Protein AF-A0A972DIQ2-F1 (afdb_monomer)

pLDDT: mean 79.74, std 16.52, range [26.98, 95.75]

Structure (mmCIF, N/CA/C/O backbone):
data_AF-A0A972DIQ2-F1
#
_entry.id   AF-A0A972DIQ2-F1
#
loop_
_atom_site.group_PDB
_atom_site.id
_atom_site.type_symbol
_atom_site.label_atom_id
_atom_site.label_alt_id
_atom_site.label_comp_id
_atom_site.label_asym_id
_atom_site.label_entity_id
_atom_site.label_seq_id
_atom_site.pdbx_PDB_ins_code
_atom_site.Cartn_x
_atom_site.Cartn_y
_atom_site.Cartn_z
_atom_site.occupancy
_atom_site.B_iso_or_equiv
_atom_site.auth_seq_id
_atom_site.auth_comp_id
_atom_site.auth_asym_id
_atom_site.auth_atom_id
_atom_site.pdbx_PDB_model_num
ATOM 1 N N . MET A 1 1 ? 18.030 1.665 -21.865 1.00 50.81 1 MET A N 1
ATOM 2 C CA . MET A 1 1 ? 19.378 1.121 -22.121 1.00 50.81 1 MET A CA 1
ATOM 3 C C . MET A 1 1 ? 19.251 -0.081 -23.046 1.00 50.81 1 MET A C 1
ATOM 5 O O . MET A 1 1 ? 18.206 -0.727 -22.985 1.00 50.81 1 MET A O 1
ATOM 9 N N . ALA A 1 2 ? 20.240 -0.340 -23.905 1.00 58.34 2 ALA A N 1
ATOM 10 C CA . ALA A 1 2 ? 20.398 -1.664 -24.513 1.00 58.34 2 ALA A CA 1
ATOM 11 C C . ALA A 1 2 ? 20.727 -2.688 -23.411 1.00 58.34 2 ALA A C 1
ATOM 13 O O . ALA A 1 2 ? 21.081 -2.294 -22.297 1.00 58.34 2 ALA A O 1
ATOM 14 N N . ASP A 1 3 ? 20.542 -3.974 -23.693 1.00 68.00 3 ASP A N 1
ATOM 15 C CA . ASP A 1 3 ? 20.869 -5.022 -22.730 1.00 68.00 3 ASP A CA 1
ATOM 16 C C . ASP A 1 3 ? 22.370 -5.008 -22.427 1.00 68.00 3 ASP A C 1
ATOM 18 O O . ASP A 1 3 ? 23.179 -5.012 -23.349 1.00 68.00 3 ASP A O 1
ATOM 22 N N . VAL A 1 4 ? 22.733 -4.937 -21.147 1.00 78.50 4 VAL A N 1
ATOM 23 C CA . VAL A 1 4 ? 24.142 -4.864 -20.716 1.00 78.50 4 VAL A CA 1
ATOM 24 C C . VAL A 1 4 ? 24.764 -6.267 -20.667 1.00 78.50 4 VAL A C 1
ATOM 26 O O . VAL A 1 4 ? 25.981 -6.409 -20.612 1.00 78.50 4 VAL A O 1
ATOM 29 N N . PHE A 1 5 ? 23.933 -7.312 -20.699 1.00 79.19 5 PHE A N 1
ATOM 30 C CA . PHE A 1 5 ? 24.356 -8.706 -20.632 1.00 79.19 5 PHE A CA 1
ATOM 31 C C . PHE A 1 5 ? 24.266 -9.382 -22.002 1.00 79.19 5 PHE A C 1
ATOM 33 O O . PHE A 1 5 ? 23.382 -9.072 -22.803 1.00 79.19 5 PHE A O 1
ATOM 40 N N . SER A 1 6 ? 25.149 -10.355 -22.250 1.00 84.38 6 SER A N 1
ATOM 41 C CA . SER A 1 6 ? 25.016 -11.251 -23.403 1.00 84.38 6 SER A CA 1
ATOM 42 C C . SER A 1 6 ? 23.724 -12.071 -23.314 1.00 84.38 6 SER A C 1
ATOM 44 O O . SER A 1 6 ? 23.130 -12.218 -22.240 1.00 84.38 6 SER A O 1
ATOM 46 N N . LYS A 1 7 ? 23.282 -12.641 -24.440 1.00 81.50 7 LYS A N 1
ATOM 47 C CA . LYS A 1 7 ? 22.060 -13.455 -24.504 1.00 81.50 7 LYS A CA 1
ATOM 48 C C . LYS A 1 7 ? 22.131 -14.653 -23.550 1.00 81.50 7 LYS A C 1
ATOM 50 O O . LYS A 1 7 ? 21.160 -14.935 -22.848 1.00 81.50 7 LYS A O 1
ATOM 55 N N . GLU A 1 8 ? 23.286 -15.306 -23.481 1.00 86.12 8 GLU A N 1
ATOM 56 C CA . GLU A 1 8 ? 23.562 -16.450 -22.610 1.00 86.12 8 GLU A CA 1
ATOM 57 C C . GLU A 1 8 ? 23.501 -16.020 -21.144 1.00 86.12 8 GLU A C 1
ATOM 59 O O . GLU A 1 8 ? 22.771 -16.619 -20.351 1.00 86.12 8 GLU A O 1
ATOM 64 N N . LYS A 1 9 ? 24.174 -14.911 -20.797 1.00 84.31 9 LYS A N 1
ATOM 65 C CA . LYS A 1 9 ? 24.185 -14.394 -19.426 1.00 84.31 9 LYS A CA 1
ATOM 66 C C . LYS A 1 9 ? 22.804 -13.927 -18.983 1.00 84.31 9 LYS A C 1
ATOM 68 O O . LYS A 1 9 ? 22.418 -14.133 -17.836 1.00 84.31 9 LYS A O 1
ATOM 73 N N . ARG A 1 10 ? 22.012 -13.346 -19.886 1.00 83.50 10 ARG A N 1
ATOM 74 C CA . ARG A 1 10 ? 20.626 -12.989 -19.583 1.00 83.50 10 ARG A CA 1
ATOM 75 C C . ARG A 1 10 ? 19.745 -14.212 -19.388 1.00 83.50 10 ARG A C 1
ATOM 77 O O . ARG A 1 10 ? 18.926 -14.201 -18.475 1.00 83.50 10 ARG A O 1
ATOM 84 N N . SER A 1 11 ? 19.901 -15.247 -20.208 1.00 83.00 11 SER A N 1
ATOM 85 C CA . SER A 1 11 ? 19.168 -16.503 -20.027 1.00 83.00 11 SER A CA 1
ATOM 86 C C . SER A 1 11 ? 19.469 -17.123 -18.660 1.00 83.00 11 SER A C 1
ATOM 88 O O . SER A 1 11 ? 18.544 -17.510 -17.952 1.00 83.00 11 SER A O 1
ATOM 90 N N . GLU A 1 12 ? 20.741 -17.127 -18.255 1.00 86.06 12 GLU A N 1
ATOM 91 C CA . GLU A 1 12 ? 21.189 -17.568 -16.930 1.00 86.06 12 GLU A CA 1
ATOM 92 C C . GLU A 1 12 ? 20.591 -16.704 -15.805 1.00 86.06 12 GLU A C 1
ATOM 94 O O . GLU A 1 12 ? 20.043 -17.225 -14.840 1.00 86.06 12 GLU A O 1
ATOM 99 N N . ILE A 1 13 ? 20.625 -15.372 -15.916 1.00 83.00 13 ILE A N 1
ATOM 100 C CA . ILE A 1 13 ? 20.016 -14.483 -14.909 1.00 83.00 13 ILE A CA 1
ATOM 101 C C . ILE A 1 13 ? 18.509 -14.750 -14.804 1.00 83.00 13 ILE A C 1
ATOM 103 O O . ILE A 1 13 ? 17.971 -14.896 -13.708 1.00 83.00 13 ILE A O 1
ATOM 107 N N . MET A 1 14 ? 17.823 -14.848 -15.941 1.00 78.75 14 MET A N 1
ATOM 108 C CA . MET A 1 14 ? 16.380 -15.071 -15.998 1.00 78.75 14 MET A CA 1
ATOM 109 C C . MET A 1 14 ? 15.974 -16.446 -15.454 1.00 78.75 14 MET A C 1
ATOM 111 O O . MET A 1 14 ? 14.896 -16.543 -14.875 1.00 78.75 14 MET A O 1
ATOM 115 N N . SER A 1 15 ? 16.815 -17.483 -15.569 1.00 80.44 15 SER A N 1
ATOM 116 C CA . SER A 1 15 ? 16.534 -18.804 -14.984 1.00 80.44 15 SER A CA 1
ATOM 117 C C . SER A 1 15 ? 16.613 -18.814 -13.455 1.00 80.44 15 SER A C 1
ATOM 119 O O . SER A 1 15 ? 16.026 -19.684 -12.813 1.00 80.44 15 SER A O 1
ATOM 121 N N . HIS A 1 16 ? 17.312 -17.845 -12.857 1.00 74.94 16 HIS A N 1
ATOM 122 C CA . HIS A 1 16 ? 17.373 -17.667 -11.406 1.00 74.94 16 HIS A CA 1
ATOM 123 C C . HIS A 1 16 ? 16.214 -16.823 -10.854 1.00 74.94 16 HIS A C 1
ATOM 125 O O . HIS A 1 16 ? 15.942 -16.878 -9.653 1.00 74.94 16 HIS A O 1
ATOM 131 N N . VAL A 1 17 ? 15.501 -16.075 -11.705 1.00 71.31 17 VAL A N 1
ATOM 132 C CA . VAL A 1 17 ? 14.310 -15.321 -11.298 1.00 71.31 17 VAL A CA 1
ATOM 133 C C . VAL A 1 17 ? 13.133 -16.280 -11.152 1.00 71.31 17 VAL A C 1
ATOM 135 O O . VAL A 1 17 ? 12.582 -16.775 -12.135 1.00 71.31 17 VAL A O 1
ATOM 138 N N . ARG A 1 18 ? 12.717 -16.528 -9.911 1.00 62.41 18 ARG A N 1
ATOM 139 C CA . ARG A 1 18 ? 11.568 -17.387 -9.607 1.00 62.41 18 ARG A CA 1
ATOM 140 C C . ARG A 1 18 ? 10.284 -16.565 -9.506 1.00 62.41 18 ARG A C 1
ATOM 142 O O . ARG A 1 18 ? 10.303 -15.407 -9.102 1.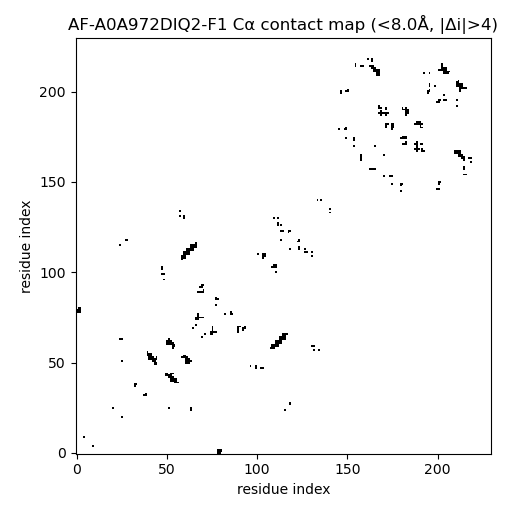00 62.41 18 ARG A O 1
ATOM 149 N N . SER A 1 19 ? 9.160 -17.177 -9.878 1.00 56.62 19 SER A N 1
ATOM 150 C CA . SER A 1 19 ? 7.820 -16.581 -9.753 1.00 56.62 19 S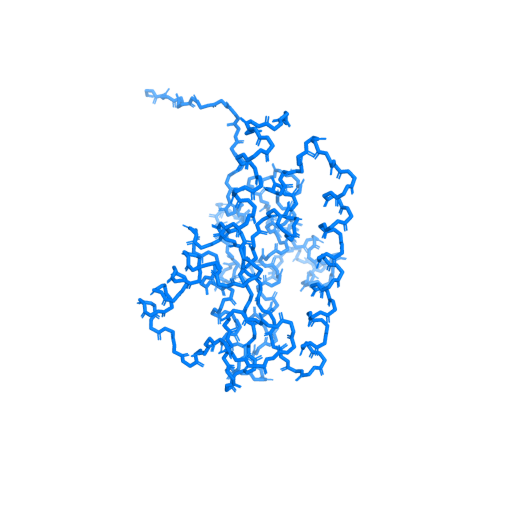ER A CA 1
ATOM 151 C C . SER A 1 19 ? 7.290 -16.579 -8.315 1.00 56.62 19 SER A C 1
ATOM 153 O O . SER A 1 19 ? 6.300 -15.912 -8.033 1.00 56.62 19 SER A O 1
ATOM 155 N N . ASN A 1 20 ? 7.936 -17.332 -7.422 1.00 50.44 20 ASN A N 1
ATOM 156 C CA . ASN A 1 20 ? 7.671 -17.410 -5.992 1.00 50.44 20 ASN A CA 1
ATOM 157 C C . ASN A 1 20 ? 8.996 -17.507 -5.219 1.00 50.44 20 ASN A C 1
ATOM 159 O O . ASN A 1 20 ? 10.016 -17.930 -5.770 1.00 50.44 20 ASN A O 1
ATOM 163 N N . GLY A 1 21 ? 8.999 -17.136 -3.939 1.00 51.44 21 GLY A N 1
ATOM 164 C CA . GLY A 1 21 ? 10.184 -17.294 -3.104 1.00 51.44 21 GLY A CA 1
ATOM 165 C C . GLY A 1 21 ? 11.303 -16.335 -3.495 1.00 51.44 21 GLY A C 1
ATOM 166 O O . GLY A 1 21 ? 12.457 -16.763 -3.609 1.00 51.44 21 GLY A O 1
ATOM 167 N N . ASN A 1 22 ? 10.988 -15.044 -3.658 1.00 62.00 22 ASN A N 1
ATOM 168 C CA . ASN A 1 22 ? 12.004 -13.988 -3.667 1.00 62.00 22 ASN A CA 1
ATOM 169 C C . ASN A 1 22 ? 12.551 -13.864 -2.240 1.00 62.00 22 ASN A C 1
ATOM 171 O O . ASN A 1 22 ? 12.246 -12.925 -1.502 1.00 62.00 22 ASN A O 1
ATOM 175 N N . ARG A 1 23 ? 13.339 -14.877 -1.851 1.00 57.41 23 ARG A N 1
ATOM 176 C CA . ARG A 1 23 ? 13.788 -15.162 -0.486 1.00 57.41 23 ARG A CA 1
ATOM 177 C C . ARG A 1 23 ? 14.314 -13.919 0.200 1.00 57.41 23 ARG A C 1
ATOM 179 O O . ARG A 1 23 ? 13.852 -13.616 1.284 1.00 57.41 23 ARG A O 1
ATOM 186 N N . ALA A 1 24 ? 15.164 -13.146 -0.470 1.00 60.16 24 ALA A N 1
ATOM 187 C CA . ALA A 1 24 ? 15.761 -11.945 0.106 1.00 60.16 24 ALA A CA 1
ATOM 188 C C . ALA A 1 24 ? 14.723 -10.892 0.543 1.00 60.16 24 ALA A C 1
ATOM 190 O O . ALA A 1 24 ? 14.906 -10.212 1.550 1.00 60.16 24 ALA A O 1
ATOM 191 N N . THR A 1 25 ? 13.624 -10.744 -0.197 1.00 66.81 25 THR A N 1
ATOM 192 C CA . THR A 1 25 ? 12.571 -9.771 0.113 1.00 66.81 25 THR A CA 1
ATOM 193 C C . THR A 1 25 ? 11.611 -10.304 1.175 1.00 66.81 25 THR A C 1
ATOM 195 O O . THR A 1 25 ? 11.284 -9.597 2.129 1.00 66.81 25 THR A O 1
ATOM 198 N N . GLU A 1 26 ? 11.190 -11.560 1.039 1.00 75.50 26 GLU A N 1
ATOM 199 C CA . GLU A 1 26 ? 10.288 -12.211 1.991 1.00 75.50 26 GLU A CA 1
ATOM 200 C C . GLU A 1 26 ? 10.964 -12.423 3.354 1.00 75.50 26 GLU A C 1
ATOM 202 O O . GLU A 1 26 ? 10.362 -12.161 4.390 1.00 75.50 26 GLU A O 1
ATOM 207 N N . GLU A 1 27 ? 12.230 -12.843 3.381 1.00 80.38 27 GLU A N 1
ATOM 208 C CA . GLU A 1 27 ? 13.020 -13.003 4.608 1.00 80.38 27 GLU A CA 1
ATOM 209 C C . GLU A 1 27 ? 13.221 -11.665 5.314 1.00 80.38 27 GLU A C 1
ATOM 211 O O . GLU A 1 27 ? 13.081 -11.600 6.534 1.00 80.38 27 GLU A O 1
ATOM 216 N N . LYS A 1 28 ? 13.441 -10.578 4.562 1.00 83.62 28 LYS A N 1
ATOM 217 C CA . LYS A 1 28 ? 13.508 -9.238 5.149 1.00 83.62 28 LYS A CA 1
ATOM 218 C C . LYS A 1 28 ? 12.202 -8.875 5.854 1.00 83.62 28 LYS A C 1
ATOM 220 O O . LYS A 1 28 ? 12.243 -8.416 6.992 1.00 83.62 28 LYS A O 1
ATOM 225 N N . LEU A 1 29 ? 11.049 -9.109 5.221 1.00 85.00 29 LEU A N 1
ATOM 226 C CA . LEU A 1 29 ? 9.759 -8.843 5.862 1.00 85.00 29 LEU A CA 1
ATOM 227 C C . LEU A 1 29 ? 9.506 -9.778 7.059 1.00 85.00 29 LEU A C 1
ATOM 229 O O . LEU A 1 29 ? 8.960 -9.329 8.060 1.00 85.00 29 LEU A O 1
ATOM 233 N N . VAL A 1 30 ? 9.954 -11.040 7.019 1.00 88.25 30 VAL A N 1
ATOM 234 C CA . VAL A 1 30 ? 9.911 -11.944 8.187 1.00 88.25 30 VAL A CA 1
ATOM 235 C C . VAL A 1 30 ? 10.681 -11.362 9.370 1.00 88.25 30 VAL A C 1
ATOM 237 O O . VAL A 1 30 ? 10.130 -11.316 10.472 1.00 88.25 30 VAL A O 1
ATOM 240 N N . SER A 1 31 ? 11.934 -10.946 9.163 1.00 87.19 31 SER A N 1
ATOM 241 C CA . SER A 1 31 ? 12.762 -10.361 10.225 1.00 87.19 31 SER A CA 1
ATOM 242 C C . SER A 1 31 ? 12.102 -9.111 10.791 1.00 87.19 31 SER A C 1
ATOM 244 O O . SER A 1 31 ? 11.866 -9.038 11.992 1.00 87.19 31 SER A O 1
ATOM 246 N N . LEU A 1 32 ? 11.656 -8.212 9.913 1.00 87.31 32 LEU A N 1
ATOM 247 C CA . LEU A 1 32 ? 10.952 -6.990 10.289 1.00 87.31 32 LEU A CA 1
ATOM 248 C C . LEU A 1 32 ? 9.672 -7.261 11.097 1.00 87.31 32 LEU A C 1
ATOM 250 O O . LEU A 1 32 ? 9.441 -6.621 12.122 1.00 87.31 32 LEU A O 1
ATOM 254 N N . LEU A 1 33 ? 8.842 -8.225 10.688 1.00 88.19 33 LEU A N 1
ATOM 255 C CA . LEU A 1 33 ? 7.635 -8.603 11.432 1.00 88.19 33 LEU A CA 1
ATOM 256 C C . LEU A 1 33 ? 7.975 -9.132 12.832 1.00 88.19 33 LEU A C 1
ATOM 258 O O . LEU A 1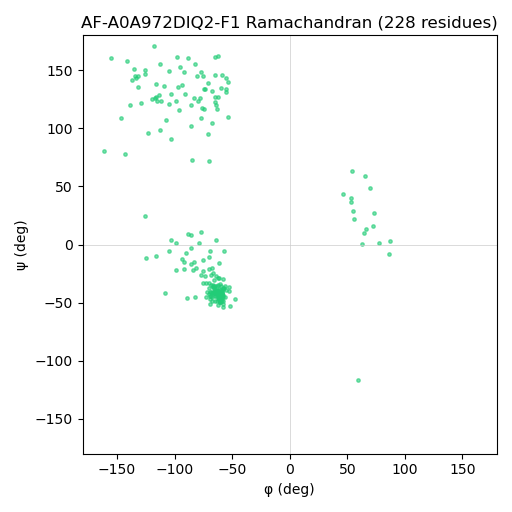 33 ? 7.283 -8.799 13.793 1.00 88.19 33 LEU A O 1
ATOM 262 N N . ARG A 1 34 ? 9.036 -9.940 12.957 1.00 88.38 34 ARG A N 1
ATOM 263 C CA . ARG A 1 34 ? 9.487 -10.502 14.241 1.00 88.38 34 ARG A CA 1
ATOM 264 C C . ARG A 1 34 ? 10.060 -9.435 15.167 1.00 88.38 34 ARG A C 1
ATOM 266 O O . ARG A 1 34 ? 9.668 -9.396 16.328 1.00 88.38 34 ARG A O 1
ATOM 273 N N . GLU A 1 35 ? 10.935 -8.578 14.650 1.00 87.06 35 GLU A N 1
ATOM 274 C CA . GLU A 1 35 ? 11.547 -7.459 15.381 1.00 87.06 35 GLU A CA 1
ATOM 275 C C . GLU A 1 35 ? 10.487 -6.503 15.936 1.00 87.06 35 GLU A C 1
ATOM 277 O O . GLU A 1 35 ? 10.597 -6.038 17.065 1.00 87.06 35 GLU A O 1
ATOM 282 N N . ASN A 1 36 ? 9.409 -6.278 15.180 1.00 80.81 36 ASN A N 1
ATOM 283 C CA . ASN A 1 36 ? 8.296 -5.426 15.597 1.00 80.81 36 ASN A CA 1
ATOM 284 C C . ASN A 1 36 ? 7.208 -6.174 16.392 1.00 80.81 36 ASN A C 1
ATOM 286 O O . ASN A 1 36 ? 6.127 -5.635 16.624 1.00 80.81 36 ASN A O 1
ATOM 290 N N . GLY A 1 37 ? 7.445 -7.431 16.785 1.00 86.06 37 GLY A N 1
ATOM 291 C CA . GLY A 1 37 ? 6.512 -8.212 17.603 1.00 86.06 37 GLY A CA 1
ATOM 292 C C . GLY A 1 37 ? 5.185 -8.570 16.918 1.00 86.06 37 GLY A C 1
ATOM 293 O O . GLY A 1 37 ? 4.256 -9.022 17.592 1.00 86.06 37 GLY A O 1
ATOM 294 N N . ILE A 1 38 ? 5.078 -8.412 15.595 1.00 86.31 38 ILE A N 1
ATOM 295 C CA . ILE A 1 38 ? 3.869 -8.722 14.828 1.00 86.31 38 ILE A CA 1
ATOM 296 C C . ILE A 1 38 ? 3.759 -10.242 14.657 1.00 86.31 38 ILE A C 1
ATOM 298 O O . ILE A 1 38 ? 4.594 -10.897 14.026 1.00 86.31 38 ILE A O 1
ATOM 302 N N . LYS A 1 39 ? 2.688 -10.816 15.212 1.00 88.75 39 LYS A N 1
ATOM 303 C CA . LYS A 1 39 ? 2.425 -12.264 15.255 1.00 88.75 39 LYS A CA 1
ATOM 304 C C . LYS A 1 39 ? 1.142 -12.626 14.501 1.00 88.75 39 LYS A C 1
ATOM 306 O O . LYS A 1 39 ? 0.360 -11.767 14.111 1.00 88.75 39 LYS A O 1
ATOM 311 N N . GLY A 1 40 ? 0.911 -13.927 14.314 1.00 87.81 40 GLY A N 1
ATOM 312 C CA . GLY A 1 40 ? -0.327 -14.453 13.722 1.00 87.81 40 GLY A CA 1
ATOM 313 C C . GLY A 1 40 ? -0.334 -14.537 12.194 1.00 87.81 40 GLY A C 1
ATOM 314 O O . GLY A 1 40 ? -1.340 -14.956 11.621 1.00 87.81 40 GLY A O 1
ATOM 315 N N . TRP A 1 41 ? 0.779 -14.191 11.547 1.00 93.69 41 TRP A N 1
ATOM 316 C CA . TRP A 1 41 ? 0.985 -14.412 10.122 1.00 93.69 41 TRP A CA 1
ATOM 317 C C . TRP A 1 41 ? 1.448 -15.847 9.826 1.00 93.69 41 TRP A C 1
ATOM 319 O O . TRP A 1 41 ? 2.036 -16.529 10.668 1.00 93.69 41 TRP A O 1
ATOM 329 N N . ARG A 1 42 ? 1.187 -16.305 8.603 1.00 92.12 42 ARG A N 1
ATOM 330 C CA . ARG A 1 42 ? 1.639 -17.570 8.019 1.00 92.12 42 ARG A CA 1
ATOM 331 C C . ARG A 1 42 ? 2.159 -17.312 6.609 1.00 92.12 42 ARG A C 1
ATOM 333 O O . ARG A 1 42 ? 1.599 -16.489 5.892 1.00 92.12 42 ARG A O 1
ATOM 340 N N . ARG A 1 43 ? 3.197 -18.048 6.214 1.00 90.81 43 ARG A N 1
ATOM 341 C CA . ARG A 1 43 ? 3.679 -18.127 4.825 1.00 90.81 43 ARG A CA 1
ATOM 342 C C . ARG A 1 43 ? 3.125 -19.378 4.155 1.00 90.81 43 ARG A C 1
ATOM 344 O O . ARG A 1 43 ? 2.710 -20.305 4.852 1.00 90.81 43 ARG A O 1
ATOM 351 N N . ASN A 1 44 ? 3.146 -19.411 2.822 1.00 85.00 44 ASN A N 1
ATOM 352 C CA . ASN A 1 44 ? 2.684 -20.551 2.015 1.00 85.00 44 ASN A CA 1
ATOM 353 C C . ASN A 1 44 ? 1.238 -20.976 2.332 1.00 85.00 44 ASN A C 1
ATOM 355 O O . ASN A 1 44 ? 0.876 -22.147 2.221 1.00 85.00 44 ASN A O 1
ATOM 359 N N . TYR A 1 45 ? 0.408 -20.029 2.771 1.00 89.56 45 TYR A N 1
ATOM 360 C CA . TYR A 1 45 ? -0.994 -20.294 3.050 1.00 89.56 45 TYR A CA 1
ATOM 361 C C . TYR A 1 45 ? -1.761 -20.344 1.727 1.00 89.56 45 TYR A C 1
ATOM 363 O O . TYR A 1 45 ? -1.690 -19.412 0.926 1.00 89.56 45 TYR A O 1
ATOM 371 N N . ARG A 1 46 ? -2.491 -21.438 1.487 1.00 90.69 46 ARG A N 1
ATOM 372 C CA . ARG A 1 46 ? -3.209 -21.655 0.226 1.00 90.69 46 ARG A CA 1
ATOM 373 C C . ARG A 1 46 ? -4.406 -20.706 0.131 1.00 90.69 46 ARG A C 1
ATOM 375 O O . ARG A 1 46 ? -5.483 -20.999 0.640 1.00 90.69 46 ARG A O 1
ATOM 382 N N . LEU A 1 47 ? -4.201 -19.576 -0.538 1.00 92.44 47 LEU A N 1
ATOM 383 C CA . LEU A 1 47 ? -5.213 -18.561 -0.814 1.00 92.44 47 LEU A CA 1
ATOM 384 C C . LEU A 1 47 ? -5.112 -18.110 -2.275 1.00 92.44 47 LEU A C 1
ATOM 386 O O . LEU A 1 47 ? -4.041 -18.167 -2.880 1.00 92.44 47 LEU A O 1
ATOM 390 N N . PHE A 1 48 ? -6.236 -17.682 -2.856 1.00 92.31 48 PHE A N 1
ATOM 391 C CA . PHE A 1 48 ? -6.263 -17.198 -4.235 1.00 92.31 48 PHE A CA 1
ATOM 392 C C . PHE A 1 48 ? -5.253 -16.059 -4.435 1.00 92.31 48 PHE A C 1
ATOM 394 O O . PHE A 1 48 ? -5.157 -15.157 -3.607 1.00 92.31 48 PHE A O 1
ATOM 401 N N . GLY A 1 49 ? -4.483 -16.125 -5.522 1.00 89.00 49 GLY A N 1
ATOM 402 C CA . GLY A 1 49 ? -3.420 -15.163 -5.815 1.00 89.00 49 GLY A CA 1
ATOM 403 C C . GLY A 1 49 ? -2.060 -15.461 -5.182 1.00 89.00 49 GLY A C 1
ATOM 404 O O . GLY A 1 49 ? -1.096 -14.824 -5.591 1.00 89.00 49 GLY A O 1
ATOM 405 N N . ASN A 1 50 ? -1.962 -16.452 -4.285 1.00 90.38 50 ASN A N 1
ATOM 406 C CA . ASN A 1 50 ? -0.734 -16.852 -3.584 1.00 90.38 50 ASN A CA 1
ATOM 407 C C . ASN A 1 50 ? -0.039 -15.682 -2.858 1.00 90.38 50 ASN A C 1
ATOM 409 O O . ASN A 1 50 ? 1.079 -15.324 -3.224 1.00 90.38 50 ASN A O 1
ATOM 413 N N . PRO A 1 51 ? -0.690 -15.072 -1.852 1.00 92.19 51 PRO A N 1
ATOM 414 C CA . PRO A 1 51 ? -0.061 -14.044 -1.023 1.00 92.19 51 PRO A CA 1
ATOM 415 C C . PRO A 1 51 ? 1.196 -14.564 -0.319 1.00 92.19 51 PRO A C 1
ATOM 417 O O . PRO A 1 51 ? 1.240 -15.713 0.130 1.00 92.19 51 PRO A O 1
ATOM 420 N N . ASP A 1 52 ? 2.183 -13.685 -0.159 1.00 90.44 52 ASP A N 1
ATOM 421 C CA . ASP A 1 52 ? 3.444 -13.994 0.520 1.00 90.44 52 ASP A CA 1
ATOM 422 C C . ASP A 1 52 ? 3.220 -14.255 2.015 1.00 90.44 52 ASP A C 1
ATOM 424 O O . ASP A 1 52 ? 3.780 -15.191 2.598 1.00 90.44 52 ASP A O 1
ATOM 428 N N . PHE A 1 53 ? 2.346 -13.449 2.630 1.00 92.75 53 PHE A N 1
ATOM 429 C CA . PHE A 1 53 ? 1.963 -13.577 4.032 1.00 92.75 53 PHE A CA 1
ATOM 430 C C . PHE A 1 53 ? 0.456 -13.476 4.200 1.00 92.75 53 PHE A C 1
ATOM 432 O O . PHE A 1 53 ? -0.222 -12.677 3.560 1.00 92.75 53 PHE A O 1
ATOM 439 N N . VAL A 1 54 ? -0.073 -14.266 5.124 1.00 94.44 54 VAL A N 1
ATOM 440 C CA . VAL A 1 54 ? -1.495 -14.272 5.456 1.00 94.44 54 VAL A CA 1
ATOM 441 C C . VAL A 1 54 ? -1.652 -14.206 6.960 1.00 94.44 54 VAL A C 1
ATOM 443 O O . VAL A 1 54 ? -0.982 -14.954 7.660 1.00 94.44 54 VAL A O 1
ATOM 446 N N . PHE A 1 55 ? -2.559 -13.372 7.462 1.00 94.19 55 PHE A N 1
ATOM 447 C CA . PHE A 1 55 ? -3.026 -13.394 8.849 1.00 94.19 55 PHE A CA 1
ATOM 448 C C . PHE A 1 55 ? -4.408 -14.057 8.875 1.00 94.19 55 PHE A C 1
ATOM 450 O O . PHE A 1 55 ? -5.413 -13.363 8.713 1.00 94.19 55 PHE A O 1
ATOM 457 N N . PRO A 1 56 ? -4.511 -15.391 9.052 1.00 91.38 56 PRO A N 1
ATOM 458 C CA . PRO A 1 56 ? -5.762 -16.102 8.785 1.00 91.38 56 PRO A CA 1
ATOM 459 C C . PRO A 1 56 ? -6.879 -15.713 9.750 1.00 91.38 56 PRO A C 1
ATOM 461 O O . PRO A 1 56 ? -8.028 -15.605 9.339 1.00 91.38 56 PRO A O 1
ATOM 464 N N . LYS A 1 57 ? -6.532 -15.459 11.022 1.00 88.62 57 LYS A N 1
ATOM 465 C CA . LYS A 1 57 ? -7.497 -15.021 12.041 1.00 88.62 57 LYS A CA 1
ATOM 466 C C . LYS A 1 57 ? -8.134 -13.677 11.692 1.00 88.62 57 LYS A C 1
ATOM 468 O O . LYS A 1 57 ? -9.310 -13.507 11.967 1.00 88.62 57 LYS A O 1
ATOM 473 N N . LYS A 1 58 ? -7.355 -12.787 11.068 1.00 87.06 58 LYS A N 1
ATOM 474 C CA . LYS A 1 58 ? -7.754 -11.414 10.741 1.00 87.06 58 LYS A CA 1
ATOM 475 C C . LYS A 1 58 ? -8.218 -11.226 9.294 1.00 87.06 58 LYS A C 1
ATOM 477 O O . LYS A 1 58 ? -8.444 -10.113 8.843 1.00 87.06 58 LYS A O 1
ATOM 482 N N . LYS A 1 59 ? -8.237 -12.312 8.512 1.00 92.44 59 LYS A N 1
ATOM 483 C CA . LYS A 1 59 ? -8.453 -12.301 7.058 1.00 92.44 59 LYS A CA 1
ATOM 484 C C . LYS A 1 59 ? -7.628 -11.242 6.303 1.00 92.44 59 LYS A C 1
ATOM 486 O O . LYS A 1 59 ? -8.127 -10.602 5.383 1.00 92.44 59 LYS A O 1
ATOM 491 N N . ILE A 1 60 ? -6.346 -11.084 6.637 1.00 94.31 60 ILE A N 1
ATOM 492 C CA . ILE A 1 60 ? -5.447 -10.170 5.907 1.00 94.31 60 ILE A CA 1
ATOM 493 C C . ILE A 1 60 ? -4.540 -10.980 4.981 1.00 94.31 60 ILE A C 1
ATOM 495 O O . ILE A 1 60 ? -3.888 -11.927 5.426 1.00 94.31 60 ILE A O 1
ATOM 499 N N . ALA A 1 61 ? -4.476 -10.592 3.711 1.00 94.69 61 ALA A N 1
ATOM 500 C CA . ALA A 1 61 ? -3.555 -11.113 2.709 1.00 94.69 61 ALA A CA 1
ATOM 501 C C . ALA A 1 61 ? -2.544 -10.024 2.330 1.00 94.69 61 ALA A C 1
ATOM 503 O O . ALA A 1 61 ? -2.931 -8.931 1.916 1.00 94.69 61 ALA A O 1
ATOM 504 N N . VAL A 1 62 ? -1.255 -10.319 2.479 1.00 93.44 62 VAL A N 1
ATOM 505 C CA . VAL A 1 62 ? -0.156 -9.390 2.209 1.00 93.44 62 VAL A CA 1
ATOM 506 C C . VAL A 1 62 ? 0.656 -9.886 1.018 1.00 93.44 62 VAL A C 1
ATOM 508 O O . VAL A 1 62 ? 1.099 -11.036 0.999 1.00 93.44 62 VAL A O 1
ATOM 511 N N . PHE A 1 63 ? 0.869 -8.993 0.057 1.00 92.12 63 PHE A N 1
ATOM 512 C CA . PHE A 1 63 ? 1.683 -9.202 -1.137 1.00 92.12 63 PHE A CA 1
ATOM 513 C C . PHE A 1 63 ? 2.885 -8.261 -1.119 1.00 92.12 63 PHE A C 1
ATOM 515 O O . PHE A 1 63 ? 2.741 -7.082 -0.781 1.00 92.12 63 PHE A O 1
ATOM 522 N N . VAL A 1 64 ? 4.053 -8.770 -1.498 1.00 90.06 64 VAL A N 1
ATOM 523 C CA . VAL A 1 64 ? 5.289 -8.004 -1.625 1.00 90.06 64 VAL A CA 1
ATOM 524 C C . VAL A 1 64 ? 5.697 -7.925 -3.093 1.00 90.06 64 VAL A C 1
ATOM 526 O O . VAL A 1 64 ? 6.316 -8.830 -3.651 1.00 90.06 64 VAL A O 1
ATOM 529 N N . ASP A 1 65 ? 5.365 -6.805 -3.722 1.00 87.50 65 ASP A N 1
ATOM 530 C CA . ASP A 1 65 ? 5.473 -6.624 -5.162 1.00 87.50 65 ASP A CA 1
ATOM 531 C C . ASP A 1 65 ? 6.830 -6.041 -5.561 1.00 87.50 65 ASP A C 1
ATOM 533 O O . ASP A 1 65 ? 7.261 -4.992 -5.070 1.00 87.50 65 ASP A O 1
ATOM 537 N N . GLY A 1 66 ? 7.489 -6.687 -6.523 1.00 85.38 66 GLY A N 1
ATOM 538 C CA . GLY A 1 66 ? 8.652 -6.117 -7.205 1.00 85.38 66 GLY A CA 1
ATOM 539 C C . GLY A 1 66 ? 8.259 -5.013 -8.186 1.00 85.38 66 GLY A C 1
ATOM 540 O O . GLY A 1 66 ? 7.351 -5.192 -9.003 1.00 85.38 66 GLY A O 1
ATOM 541 N N . GLU A 1 67 ? 8.977 -3.886 -8.161 1.00 83.31 67 GLU A N 1
ATOM 542 C CA . GLU A 1 67 ? 8.630 -2.687 -8.938 1.00 83.31 67 GLU A CA 1
ATOM 543 C C . GLU A 1 67 ? 8.563 -2.955 -10.443 1.00 83.31 67 GLU A C 1
ATOM 545 O O . GLU A 1 67 ? 7.702 -2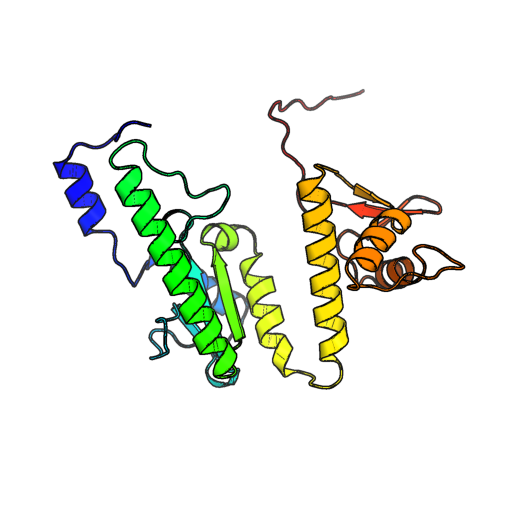.416 -11.137 1.00 83.31 67 GLU A O 1
ATOM 550 N N . PHE A 1 68 ? 9.467 -3.789 -10.955 1.00 84.75 68 PHE A N 1
ATOM 551 C CA . PHE A 1 68 ? 9.524 -4.137 -12.370 1.00 84.75 68 PHE A CA 1
ATOM 552 C C . PHE A 1 68 ? 8.333 -5.005 -12.803 1.00 84.75 68 PHE A C 1
ATOM 554 O O . PHE A 1 68 ? 7.640 -4.673 -13.762 1.00 84.75 68 PHE A O 1
ATOM 561 N N . TRP A 1 69 ? 8.066 -6.094 -12.076 1.00 83.88 69 TRP A N 1
ATOM 562 C CA . TRP A 1 69 ? 7.098 -7.124 -12.477 1.00 83.88 69 TRP A CA 1
ATOM 563 C C . TRP A 1 69 ? 5.646 -6.662 -12.411 1.00 83.88 69 TRP A C 1
ATOM 565 O O . TRP A 1 69 ? 4.839 -7.091 -13.236 1.00 83.88 69 TRP A O 1
ATOM 575 N N . HIS A 1 70 ? 5.333 -5.782 -11.461 1.00 83.25 70 HIS A N 1
ATOM 576 C CA . HIS A 1 70 ? 3.988 -5.235 -11.268 1.00 83.25 70 HIS A CA 1
ATOM 577 C C . HIS A 1 70 ? 3.859 -3.799 -11.806 1.00 83.25 70 HIS A C 1
ATOM 579 O O . HIS A 1 70 ? 2.802 -3.178 -11.711 1.00 83.25 70 HIS A O 1
ATOM 585 N N . GLY A 1 71 ? 4.921 -3.274 -12.429 1.00 79.56 71 GLY A N 1
ATOM 586 C CA . GLY A 1 71 ? 4.914 -2.012 -13.163 1.00 79.56 71 GLY A CA 1
ATOM 587 C C . GLY A 1 71 ? 4.669 -0.787 -12.286 1.00 79.56 71 GLY A C 1
ATOM 588 O O . GLY A 1 71 ? 3.711 -0.044 -12.532 1.00 79.56 71 GLY A O 1
ATOM 589 N N . HIS A 1 72 ? 5.544 -0.577 -11.299 1.00 80.94 72 HIS A N 1
ATOM 590 C CA . HIS A 1 72 ? 5.551 0.610 -10.446 1.00 80.94 72 HIS A CA 1
ATOM 591 C C . HIS A 1 72 ? 5.631 1.889 -11.300 1.00 80.94 72 HIS A C 1
ATOM 593 O O . HIS A 1 72 ? 6.544 1.984 -12.129 1.00 80.94 72 HIS A O 1
ATOM 599 N N . PRO A 1 73 ? 4.773 2.902 -11.064 1.00 71.44 73 PRO A N 1
ATOM 600 C CA . PRO A 1 73 ? 4.637 4.074 -11.938 1.00 71.44 73 PRO A CA 1
ATOM 601 C C . PRO A 1 73 ? 5.946 4.810 -12.256 1.00 71.44 73 PRO A C 1
ATOM 603 O O . PRO A 1 73 ? 6.139 5.272 -13.373 1.00 71.44 73 PRO A O 1
ATOM 606 N N . THR A 1 74 ? 6.860 4.896 -11.284 1.00 70.81 74 THR A N 1
ATOM 607 C CA . THR A 1 74 ? 8.116 5.664 -11.406 1.00 70.81 74 THR A CA 1
ATOM 608 C C . THR A 1 74 ? 9.396 4.826 -11.341 1.00 70.81 74 THR A C 1
ATOM 610 O O . THR A 1 74 ? 10.479 5.348 -11.584 1.00 70.81 74 THR A O 1
ATOM 613 N N . ARG A 1 75 ? 9.306 3.535 -10.991 1.00 68.50 75 ARG A N 1
ATOM 614 C CA . ARG A 1 75 ? 10.479 2.683 -10.686 1.00 68.50 75 ARG A CA 1
ATOM 615 C C . ARG A 1 75 ? 10.544 1.407 -11.534 1.00 68.50 75 ARG A C 1
ATOM 617 O O . ARG A 1 75 ? 11.586 0.761 -11.566 1.00 68.50 75 ARG A O 1
ATOM 624 N N . GLY A 1 76 ? 9.477 1.063 -12.260 1.00 66.88 76 GLY A N 1
ATOM 625 C CA . GLY A 1 76 ? 9.441 -0.073 -13.181 1.00 66.88 76 GLY A CA 1
ATOM 626 C C . GLY A 1 76 ? 9.980 0.292 -14.563 1.00 66.88 76 GLY A C 1
ATOM 627 O O . GLY A 1 76 ? 9.206 0.437 -15.506 1.00 66.88 76 GLY A O 1
ATOM 628 N N . GLN A 1 77 ? 11.298 0.476 -14.697 1.00 75.19 77 GLN A N 1
ATOM 629 C CA . GLN A 1 77 ? 11.892 0.795 -15.999 1.00 75.19 77 GLN A CA 1
ATOM 630 C C . GLN A 1 77 ? 11.713 -0.366 -16.982 1.00 75.19 77 GLN A C 1
ATOM 632 O O . GLN A 1 77 ? 12.168 -1.482 -16.737 1.00 75.19 77 GLN A O 1
ATOM 637 N N . ILE A 1 78 ? 11.080 -0.086 -18.120 1.00 79.88 78 ILE A N 1
ATOM 638 C CA . ILE A 1 78 ? 10.880 -1.074 -19.180 1.00 79.88 78 ILE A CA 1
ATOM 639 C C . ILE A 1 78 ? 12.145 -1.131 -20.053 1.00 79.88 78 ILE A C 1
ATOM 641 O O . ILE A 1 78 ? 12.581 -0.091 -20.562 1.00 79.88 78 ILE A O 1
ATOM 645 N N . PRO A 1 79 ? 12.740 -2.321 -20.263 1.00 81.12 79 PRO A N 1
ATOM 646 C CA . PRO A 1 79 ? 13.865 -2.496 -21.169 1.00 81.12 79 PRO A CA 1
ATOM 647 C C . PRO A 1 79 ? 13.548 -1.994 -22.583 1.00 81.12 79 PRO A C 1
ATOM 649 O O . PRO A 1 79 ? 12.436 -2.168 -23.079 1.00 81.12 79 PRO A O 1
ATOM 652 N N . LYS A 1 80 ? 14.542 -1.397 -23.259 1.00 79.69 80 LYS A N 1
ATOM 653 C CA . LYS A 1 80 ? 14.393 -1.014 -24.676 1.00 79.69 80 LYS A CA 1
ATOM 654 C C . LYS A 1 80 ? 14.311 -2.257 -25.575 1.00 79.69 80 LYS A C 1
ATOM 656 O O . LYS A 1 80 ? 13.567 -2.258 -26.547 1.00 79.69 80 LYS A O 1
ATOM 661 N N . THR A 1 81 ? 15.032 -3.318 -25.217 1.00 81.19 81 THR A N 1
ATOM 662 C CA . THR A 1 81 ? 14.990 -4.623 -25.890 1.00 81.19 81 THR A CA 1
ATOM 663 C C . THR A 1 81 ? 13.703 -5.376 -25.544 1.00 81.19 81 THR A C 1
ATOM 665 O O . THR A 1 81 ? 13.345 -5.465 -24.369 1.00 81.19 81 THR A O 1
ATOM 668 N N . ASN A 1 82 ? 13.023 -5.952 -26.545 1.00 83.31 82 ASN A N 1
ATOM 669 C CA . ASN A 1 82 ? 11.751 -6.680 -26.388 1.00 83.31 82 ASN A CA 1
ATOM 670 C C . ASN A 1 82 ? 10.671 -5.870 -25.649 1.00 83.31 82 ASN A C 1
ATOM 672 O O . ASN A 1 82 ? 9.903 -6.402 -24.848 1.00 83.31 82 ASN A O 1
ATOM 676 N N . ARG A 1 83 ? 10.628 -4.558 -25.899 1.00 85.25 83 ARG A N 1
ATOM 677 C CA . ARG A 1 83 ? 9.769 -3.617 -25.173 1.00 85.25 83 ARG A CA 1
ATOM 678 C C . ARG A 1 83 ? 8.287 -3.992 -25.224 1.00 85.25 83 ARG A C 1
ATOM 680 O O . ARG A 1 83 ? 7.629 -3.957 -24.190 1.00 85.25 83 ARG A O 1
ATOM 687 N N . GLU A 1 84 ? 7.774 -4.361 -26.395 1.00 87.31 84 GLU A N 1
ATOM 688 C CA . GLU A 1 84 ? 6.368 -4.758 -26.571 1.00 87.31 84 GLU A CA 1
ATOM 689 C C . GLU A 1 84 ? 6.012 -5.990 -25.737 1.00 87.31 84 GLU A C 1
ATOM 691 O O . GLU A 1 84 ? 4.993 -6.005 -25.047 1.00 87.31 84 GLU A O 1
ATOM 696 N N . PHE A 1 85 ? 6.897 -6.990 -25.723 1.00 87.81 85 PHE A N 1
ATOM 697 C CA . PHE A 1 85 ? 6.744 -8.171 -24.880 1.00 87.81 85 PHE A CA 1
ATOM 698 C C . PHE A 1 85 ? 6.673 -7.792 -23.395 1.00 87.81 85 PHE A C 1
ATOM 700 O O . PHE A 1 85 ? 5.777 -8.249 -22.685 1.00 87.81 85 PHE A O 1
ATOM 707 N N . TRP A 1 86 ? 7.586 -6.937 -22.922 1.00 86.81 86 TRP A N 1
ATOM 708 C CA . TRP A 1 86 ? 7.611 -6.515 -21.520 1.00 86.81 86 TRP A CA 1
ATOM 709 C C . TRP A 1 86 ? 6.388 -5.691 -21.129 1.00 86.81 86 TRP A C 1
ATOM 711 O O . TRP A 1 86 ? 5.829 -5.923 -20.060 1.00 86.81 86 TRP A O 1
ATOM 721 N N . LEU A 1 87 ? 5.941 -4.781 -21.995 1.00 86.38 87 LEU A N 1
ATOM 722 C CA . LEU A 1 87 ? 4.714 -4.011 -21.790 1.00 86.38 87 LEU A CA 1
ATOM 723 C C . LEU A 1 87 ? 3.507 -4.930 -21.619 1.00 86.38 87 LEU A C 1
ATOM 725 O O . LEU A 1 87 ? 2.830 -4.859 -20.595 1.00 86.38 87 LEU A O 1
ATOM 729 N N . LYS A 1 88 ? 3.302 -5.845 -22.573 1.00 89.88 88 LYS A N 1
ATOM 730 C CA . LYS A 1 88 ? 2.193 -6.802 -22.539 1.00 89.88 88 LYS A CA 1
ATOM 731 C C . LYS A 1 88 ? 2.252 -7.690 -21.296 1.00 89.88 88 LYS A C 1
ATOM 733 O O . LYS A 1 88 ? 1.234 -7.916 -20.649 1.00 89.88 88 LYS A O 1
ATOM 738 N N . LYS A 1 89 ? 3.444 -8.161 -20.917 1.00 88.94 89 LYS A N 1
ATOM 739 C CA . LYS A 1 89 ? 3.633 -8.996 -19.722 1.00 88.94 89 LYS A CA 1
ATOM 740 C C . LYS A 1 89 ? 3.309 -8.247 -18.426 1.00 88.94 89 LYS A C 1
ATOM 742 O O . LYS A 1 89 ? 2.633 -8.794 -17.558 1.00 88.94 89 LYS A O 1
ATOM 747 N N . ILE A 1 90 ? 3.770 -7.004 -18.287 1.00 88.25 90 ILE A N 1
ATOM 748 C CA . ILE A 1 90 ? 3.490 -6.173 -17.107 1.00 88.25 90 ILE A CA 1
ATOM 749 C C . ILE A 1 90 ? 1.996 -5.837 -17.031 1.00 88.25 90 ILE A C 1
ATOM 751 O O . ILE A 1 90 ? 1.408 -5.892 -15.953 1.00 88.25 90 ILE A O 1
ATOM 755 N N . GLU A 1 91 ? 1.364 -5.522 -18.159 1.00 88.69 91 GLU A N 1
ATOM 756 C CA . GLU A 1 91 ? -0.075 -5.260 -18.225 1.00 88.69 91 GLU A CA 1
ATOM 757 C C . GLU A 1 91 ? -0.899 -6.484 -17.804 1.00 88.69 91 GLU A C 1
ATOM 759 O O . GLU A 1 91 ? -1.775 -6.377 -16.947 1.00 88.69 91 GLU A O 1
ATOM 764 N N . GLN A 1 92 ? -0.559 -7.671 -18.312 1.00 89.38 92 GLN A N 1
ATOM 765 C CA . GLN A 1 92 ? -1.186 -8.926 -17.891 1.00 89.38 92 GLN A CA 1
ATOM 766 C C . GLN A 1 92 ? -1.021 -9.182 -16.388 1.00 89.38 92 GLN A C 1
ATOM 768 O O . GLN A 1 92 ? -1.976 -9.596 -15.727 1.00 89.38 92 GLN A O 1
ATOM 773 N N . ASN A 1 93 ? 0.155 -8.889 -15.823 1.00 88.62 93 ASN A N 1
ATOM 774 C CA . ASN A 1 93 ? 0.370 -8.984 -14.381 1.00 88.62 93 ASN A CA 1
ATOM 775 C C . ASN A 1 93 ? -0.544 -8.024 -13.607 1.00 88.62 93 ASN A C 1
ATOM 777 O O . ASN A 1 93 ? -1.166 -8.451 -12.640 1.00 88.62 93 ASN A O 1
ATOM 781 N N . LYS A 1 94 ? -0.699 -6.771 -14.056 1.00 86.88 94 LYS A N 1
ATOM 782 C CA . LYS A 1 94 ? -1.615 -5.791 -13.439 1.00 86.88 94 LYS A CA 1
ATOM 783 C C . LYS A 1 94 ? -3.078 -6.235 -13.495 1.00 86.88 94 LYS A C 1
ATOM 785 O O . LYS A 1 94 ? -3.805 -6.074 -12.518 1.00 86.88 94 LYS A O 1
ATOM 790 N N . ILE A 1 95 ? -3.512 -6.824 -14.610 1.00 89.75 95 ILE A N 1
ATOM 791 C CA . ILE A 1 95 ? -4.867 -7.382 -14.744 1.00 89.75 95 ILE A CA 1
ATOM 792 C C . ILE A 1 95 ? -5.066 -8.530 -13.749 1.00 89.75 95 ILE A C 1
ATOM 794 O O . ILE A 1 95 ? -6.050 -8.543 -13.007 1.00 89.75 95 ILE A O 1
ATOM 798 N N . ARG A 1 96 ? -4.112 -9.468 -13.686 1.00 88.31 96 ARG A N 1
ATOM 799 C CA . ARG A 1 96 ? -4.149 -10.595 -12.741 1.00 88.31 96 ARG A CA 1
ATOM 800 C C . ARG A 1 96 ? -4.195 -10.109 -11.294 1.00 88.31 96 ARG A C 1
ATOM 802 O O . ARG A 1 96 ? -4.964 -10.622 -10.491 1.00 88.31 96 ARG A O 1
ATOM 809 N N . ASP A 1 97 ? -3.391 -9.112 -10.974 1.00 89.69 97 ASP A N 1
ATOM 810 C CA . ASP A 1 97 ? -3.330 -8.492 -9.660 1.00 89.69 97 ASP A CA 1
ATOM 811 C C . ASP A 1 97 ? -4.661 -7.844 -9.251 1.00 89.69 97 ASP A C 1
ATOM 813 O O . ASP A 1 97 ? -5.128 -8.036 -8.130 1.00 89.69 97 ASP A O 1
ATOM 817 N N . ASN A 1 98 ? -5.312 -7.127 -10.170 1.00 87.75 98 ASN A N 1
ATOM 818 C CA . ASN A 1 98 ? -6.639 -6.557 -9.935 1.00 87.75 98 ASN A CA 1
ATOM 819 C C . ASN A 1 98 ? -7.689 -7.647 -9.688 1.00 87.75 98 ASN A C 1
ATOM 821 O O . ASN A 1 98 ? -8.478 -7.527 -8.751 1.00 87.75 98 ASN A O 1
ATOM 825 N N . LEU A 1 99 ? -7.655 -8.730 -10.470 1.00 91.56 99 LEU A N 1
ATOM 826 C CA . LEU A 1 99 ? -8.531 -9.887 -10.281 1.00 91.56 99 LEU A CA 1
ATOM 827 C C . LEU A 1 99 ? -8.323 -10.536 -8.905 1.00 91.56 99 LEU A C 1
ATOM 829 O O . LEU A 1 99 ? -9.294 -10.860 -8.220 1.00 91.56 99 LEU A O 1
ATOM 833 N N . VAL A 1 100 ? -7.068 -10.707 -8.479 1.00 90.69 100 VAL A N 1
ATOM 834 C CA . VAL A 1 100 ? -6.725 -11.219 -7.143 1.00 90.69 100 VAL A CA 1
ATOM 835 C C . VAL A 1 100 ? -7.276 -10.301 -6.059 1.00 90.69 100 VAL A C 1
ATOM 837 O O . VAL A 1 100 ? -7.963 -10.780 -5.157 1.00 90.69 100 VAL A O 1
ATOM 840 N N . ASN A 1 101 ? -7.043 -8.992 -6.172 1.00 87.44 101 ASN A N 1
ATOM 841 C CA . ASN A 1 101 ? -7.520 -8.013 -5.200 1.00 87.44 101 ASN A CA 1
ATOM 842 C C . ASN A 1 101 ? -9.045 -8.054 -5.052 1.00 87.44 101 ASN A C 1
ATOM 844 O O . ASN A 1 101 ? -9.537 -8.103 -3.928 1.00 87.44 101 ASN A O 1
ATOM 848 N N . GLN A 1 102 ? -9.782 -8.048 -6.166 1.00 89.00 102 GLN A N 1
ATOM 849 C CA . GLN A 1 102 ? -11.246 -8.109 -6.161 1.00 89.00 102 GLN A CA 1
ATOM 850 C C . GLN A 1 102 ? -11.739 -9.421 -5.547 1.00 89.00 102 GLN A C 1
ATOM 852 O O . GLN A 1 102 ? -12.455 -9.397 -4.555 1.00 89.00 102 GLN A O 1
ATOM 857 N N . THR A 1 103 ? -11.236 -10.562 -6.027 1.00 92.69 103 THR A N 1
ATOM 858 C CA . THR A 1 103 ? -11.653 -11.887 -5.537 1.00 92.69 103 THR A CA 1
ATOM 859 C C . THR A 1 103 ? -11.437 -12.054 -4.031 1.00 92.69 103 THR A C 1
ATOM 861 O O . THR A 1 103 ? -12.224 -12.709 -3.348 1.00 92.69 103 THR A O 1
ATOM 864 N N . LEU A 1 104 ? -10.342 -11.507 -3.498 1.00 91.38 104 LEU A N 1
ATOM 865 C CA . LEU A 1 104 ? -10.055 -11.549 -2.068 1.00 91.38 104 LEU A CA 1
ATOM 866 C C . LEU A 1 104 ? -10.969 -10.607 -1.281 1.00 91.38 104 LEU A C 1
ATOM 868 O O . LEU A 1 104 ? -11.543 -11.038 -0.279 1.00 91.38 104 LEU A O 1
ATOM 872 N N . LYS A 1 105 ? -11.164 -9.372 -1.756 1.00 88.19 105 LYS A N 1
ATOM 873 C CA . LYS A 1 105 ? -12.084 -8.403 -1.140 1.00 88.19 105 LYS A CA 1
ATOM 874 C C . LYS A 1 105 ? -13.517 -8.930 -1.083 1.00 88.19 105 LYS A C 1
ATOM 876 O O . LYS A 1 105 ? -14.123 -8.876 -0.018 1.00 88.19 105 LYS A O 1
ATOM 881 N N . ASP A 1 106 ? -14.009 -9.532 -2.162 1.00 85.88 106 ASP A N 1
ATOM 882 C CA . ASP A 1 106 ? -15.353 -10.124 -2.233 1.00 85.88 106 ASP A CA 1
ATOM 883 C C . ASP A 1 106 ? -15.528 -11.278 -1.234 1.00 85.88 106 ASP A C 1
ATOM 885 O O . ASP A 1 106 ? -16.614 -11.524 -0.713 1.00 85.88 106 ASP A O 1
ATOM 889 N N . LYS A 1 107 ? -14.432 -11.970 -0.900 1.00 89.44 107 LYS A N 1
ATOM 890 C CA . LYS A 1 107 ? -14.387 -13.021 0.131 1.00 89.44 107 LYS A CA 1
ATOM 891 C C . LYS A 1 107 ? -14.158 -12.474 1.548 1.00 89.44 107 LYS A C 1
ATOM 893 O O . LYS A 1 107 ? -13.939 -13.255 2.482 1.00 89.44 107 LYS A O 1
ATOM 898 N N . GLY A 1 108 ? -14.197 -11.153 1.717 1.00 88.06 108 GLY A N 1
ATOM 899 C CA . GLY A 1 108 ? -14.013 -10.462 2.990 1.00 88.06 108 GLY A CA 1
ATOM 900 C C . GLY A 1 108 ? -12.570 -10.456 3.486 1.00 88.06 108 GLY A C 1
ATOM 901 O O . GLY A 1 108 ? -12.356 -10.436 4.697 1.00 88.06 108 GLY A O 1
ATOM 902 N N . TRP A 1 109 ? -11.589 -10.538 2.583 1.00 92.88 109 TRP A N 1
ATOM 903 C CA . TRP A 1 109 ? -10.177 -10.387 2.928 1.00 92.88 109 TRP A CA 1
ATOM 904 C C . TRP A 1 109 ? -9.713 -8.945 2.745 1.00 92.88 109 TRP A C 1
ATOM 906 O O . TRP A 1 109 ? -9.985 -8.305 1.728 1.00 92.88 109 TRP A O 1
ATOM 916 N N . ILE A 1 110 ? -8.930 -8.463 3.704 1.00 91.06 110 ILE A N 1
ATOM 917 C CA . ILE A 1 110 ? -8.181 -7.217 3.586 1.00 91.06 110 ILE A CA 1
ATOM 918 C C . ILE A 1 110 ? -6.925 -7.515 2.769 1.00 91.06 110 ILE A C 1
ATOM 920 O O . ILE A 1 110 ? -6.133 -8.386 3.129 1.00 91.06 110 ILE A O 1
ATOM 924 N N . VAL A 1 111 ? -6.735 -6.795 1.666 1.00 91.31 111 VAL A N 1
ATOM 925 C CA . VAL A 1 111 ? -5.574 -6.972 0.788 1.00 91.31 111 VAL A CA 1
ATOM 926 C C . VAL A 1 111 ? -4.593 -5.828 0.990 1.00 91.31 111 VAL A C 1
ATOM 928 O O . VAL A 1 111 ? -4.929 -4.668 0.758 1.00 91.31 111 VAL A O 1
ATOM 931 N N . VAL A 1 112 ? -3.369 -6.166 1.384 1.00 91.62 112 VAL A N 1
ATOM 932 C CA . VAL A 1 112 ? -2.272 -5.221 1.592 1.00 91.62 112 VAL A CA 1
ATOM 933 C C . VAL A 1 112 ? -1.179 -5.514 0.576 1.00 91.62 112 VAL A C 1
ATOM 935 O O . VAL A 1 112 ? -0.668 -6.629 0.520 1.00 91.62 112 VAL A O 1
ATOM 938 N N . ARG A 1 113 ? -0.795 -4.516 -0.222 1.00 88.44 113 ARG A N 1
ATOM 939 C CA . ARG A 1 113 ? 0.320 -4.643 -1.170 1.00 88.44 113 ARG A CA 1
ATOM 940 C C . ARG A 1 113 ? 1.445 -3.690 -0.805 1.00 88.44 113 ARG A C 1
ATOM 942 O O . ARG A 1 113 ? 1.222 -2.490 -0.601 1.00 88.44 113 ARG A O 1
ATOM 949 N N . ILE A 1 114 ? 2.640 -4.248 -0.686 1.00 87.25 114 ILE A N 1
ATOM 950 C CA . ILE A 1 114 ? 3.854 -3.573 -0.241 1.00 87.25 114 ILE A CA 1
ATOM 951 C C . ILE A 1 114 ? 4.864 -3.666 -1.374 1.00 87.25 114 ILE A C 1
ATOM 953 O O . ILE A 1 114 ? 5.180 -4.756 -1.833 1.00 87.25 114 ILE A O 1
ATOM 957 N N . TRP A 1 115 ? 5.396 -2.539 -1.820 1.00 86.00 115 TRP A N 1
ATOM 958 C CA . TRP A 1 115 ? 6.477 -2.546 -2.798 1.00 86.00 115 TRP A CA 1
ATOM 959 C C . TRP A 1 115 ? 7.806 -2.908 -2.133 1.00 86.00 115 TRP A C 1
ATOM 961 O O . TRP A 1 115 ? 8.056 -2.533 -0.988 1.00 86.00 115 TRP A O 1
ATOM 971 N N . GLN A 1 116 ? 8.709 -3.572 -2.855 1.00 85.69 116 GLN A N 1
ATOM 972 C CA . GLN A 1 116 ? 10.024 -3.952 -2.316 1.00 85.69 116 GLN A CA 1
ATOM 973 C C . GLN A 1 116 ? 10.798 -2.768 -1.714 1.00 85.69 116 GLN A C 1
ATOM 975 O O . GLN A 1 116 ? 11.421 -2.903 -0.658 1.00 85.69 116 GLN A O 1
ATOM 980 N N . HIS A 1 117 ? 10.752 -1.592 -2.342 1.00 82.69 117 HIS A N 1
ATOM 981 C CA . HIS A 1 117 ? 11.411 -0.393 -1.828 1.00 82.69 117 HIS A CA 1
ATOM 982 C C . HIS A 1 117 ? 10.778 0.152 -0.536 1.00 82.69 117 HIS A C 1
ATOM 984 O O . HIS A 1 117 ? 11.498 0.744 0.264 1.00 82.69 117 HIS A O 1
ATOM 990 N N . GLU A 1 118 ? 9.488 -0.092 -0.282 1.00 79.12 118 GLU A N 1
ATOM 991 C CA . GLU A 1 118 ? 8.815 0.314 0.965 1.00 79.12 118 GLU A CA 1
ATOM 992 C C . GLU A 1 118 ? 9.344 -0.458 2.182 1.00 79.12 118 GLU A C 1
ATOM 994 O O . GLU A 1 118 ? 9.252 0.016 3.312 1.00 79.12 118 GLU A O 1
ATOM 999 N N . LEU A 1 119 ? 9.976 -1.620 1.970 1.00 81.06 119 LEU A N 1
ATOM 1000 C CA . LEU A 1 119 ? 10.695 -2.349 3.021 1.00 81.06 119 LEU A CA 1
ATOM 1001 C C . LEU A 1 119 ? 11.978 -1.635 3.478 1.00 81.06 119 LEU A C 1
ATOM 1003 O O . LEU A 1 119 ? 12.670 -2.132 4.368 1.00 81.06 119 LEU A O 1
ATOM 1007 N N . LYS A 1 120 ? 12.380 -0.534 2.831 1.00 76.25 120 LYS A N 1
ATOM 1008 C CA . LYS A 1 120 ? 13.553 0.265 3.220 1.00 76.25 120 LYS A CA 1
ATOM 1009 C C . LYS A 1 120 ? 13.194 1.506 4.040 1.00 76.25 120 LYS A C 1
ATOM 1011 O O . LYS A 1 120 ? 14.064 1.989 4.748 1.00 76.25 120 LYS A O 1
ATOM 1016 N N . ASP A 1 121 ? 11.961 2.004 3.959 1.00 73.62 121 ASP A N 1
ATOM 1017 C CA . ASP A 1 121 ? 11.558 3.302 4.527 1.00 73.62 121 ASP A CA 1
ATOM 1018 C C . ASP A 1 121 ? 10.351 3.219 5.479 1.00 73.62 121 ASP A C 1
ATOM 1020 O O . ASP A 1 121 ? 9.646 4.199 5.699 1.00 73.62 121 ASP A O 1
ATOM 1024 N N . ASN A 1 122 ? 10.120 2.047 6.079 1.00 73.38 122 ASN A N 1
ATOM 1025 C CA . ASN A 1 122 ? 9.087 1.787 7.093 1.00 73.38 122 ASN A CA 1
ATOM 1026 C C . ASN A 1 122 ? 7.622 1.977 6.654 1.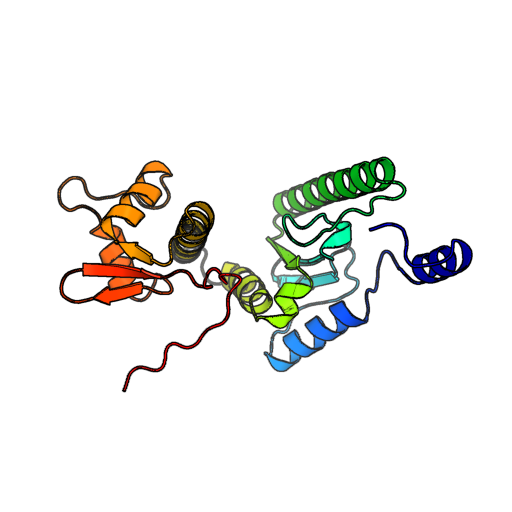00 73.38 122 ASN A C 1
ATOM 1028 O O . ASN A 1 122 ? 6.720 1.691 7.443 1.00 73.38 122 ASN A O 1
ATOM 1032 N N . ARG A 1 123 ? 7.333 2.348 5.399 1.00 72.25 123 ARG A N 1
ATOM 1033 C CA . ARG A 1 123 ? 5.947 2.450 4.894 1.00 72.25 123 ARG A CA 1
ATOM 1034 C C . ARG A 1 123 ? 5.197 1.119 4.935 1.00 72.25 123 ARG A C 1
ATOM 1036 O O . ARG A 1 123 ? 3.983 1.094 5.138 1.00 72.25 123 ARG A O 1
ATOM 1043 N N . TRP A 1 124 ? 5.924 0.009 4.817 1.00 83.81 124 TRP A N 1
ATOM 1044 C CA . TRP A 1 124 ? 5.389 -1.341 4.998 1.00 83.81 124 TRP A CA 1
ATOM 1045 C C . TRP A 1 124 ? 4.711 -1.529 6.369 1.00 83.81 124 TRP A C 1
ATOM 1047 O O . TRP A 1 124 ? 3.659 -2.163 6.453 1.00 83.81 124 TRP A O 1
ATOM 1057 N N . PHE A 1 125 ? 5.286 -0.951 7.430 1.00 79.81 125 PHE A N 1
ATOM 1058 C CA . PHE A 1 125 ? 4.823 -1.129 8.804 1.00 79.81 125 PHE A CA 1
ATOM 1059 C C . PHE A 1 125 ? 3.468 -0.460 9.007 1.00 79.81 125 PHE A C 1
ATOM 1061 O O . PHE A 1 125 ? 2.554 -1.080 9.543 1.00 79.81 125 PHE A O 1
ATOM 1068 N N . GLN A 1 126 ? 3.308 0.762 8.492 1.00 76.56 126 GLN A N 1
ATOM 1069 C CA . GLN A 1 126 ? 2.044 1.497 8.568 1.00 76.56 126 GLN A CA 1
ATOM 1070 C C . GLN A 1 126 ? 0.920 0.756 7.842 1.00 76.56 126 GLN A C 1
ATOM 1072 O O . GLN A 1 126 ? -0.155 0.569 8.403 1.00 76.56 126 GLN A O 1
ATOM 1077 N N . LYS A 1 127 ? 1.185 0.240 6.635 1.00 80.94 127 LYS A N 1
ATOM 1078 C CA . LYS A 1 127 ? 0.199 -0.534 5.865 1.00 80.94 127 LYS A CA 1
ATOM 1079 C C . LYS A 1 127 ? -0.293 -1.776 6.610 1.00 80.94 127 LYS A C 1
ATOM 1081 O O . LYS A 1 127 ? -1.489 -2.057 6.617 1.00 80.94 127 LYS A O 1
ATOM 1086 N N . ILE A 1 128 ? 0.624 -2.524 7.227 1.00 84.56 128 ILE A N 1
ATOM 1087 C CA . ILE A 1 128 ? 0.267 -3.717 8.004 1.00 84.56 128 ILE A CA 1
ATOM 1088 C C . ILE A 1 128 ? -0.462 -3.321 9.285 1.00 84.56 128 ILE A C 1
ATOM 1090 O O . ILE A 1 128 ? -1.462 -3.946 9.617 1.00 84.56 128 ILE A O 1
ATOM 1094 N N . LYS A 1 129 ? 0.000 -2.284 9.986 1.00 81.06 129 LYS A N 1
ATOM 1095 C CA . LYS A 1 129 ? -0.620 -1.818 11.225 1.00 81.06 129 LYS A CA 1
ATOM 1096 C C . LYS A 1 129 ? -2.067 -1.383 11.002 1.00 81.06 129 LYS A C 1
ATOM 1098 O O . LYS A 1 129 ? -2.940 -1.914 11.674 1.00 81.06 129 LYS A O 1
ATOM 1103 N N . ILE A 1 130 ? -2.323 -0.545 9.993 1.00 77.94 130 ILE A N 1
ATOM 1104 C CA . ILE A 1 130 ? -3.683 -0.150 9.596 1.00 77.94 130 ILE A CA 1
ATOM 1105 C C . ILE A 1 130 ? -4.531 -1.405 9.383 1.00 77.94 130 ILE A C 1
ATOM 1107 O O . ILE A 1 130 ? -5.549 -1.577 10.041 1.00 77.94 130 ILE A O 1
ATOM 1111 N N . ALA A 1 131 ? -4.068 -2.350 8.559 1.00 82.19 131 ALA A N 1
ATOM 1112 C CA . ALA A 1 131 ? -4.808 -3.583 8.297 1.00 82.19 131 ALA A CA 1
ATOM 1113 C C . ALA A 1 131 ? -5.064 -4.441 9.550 1.00 82.19 131 ALA A C 1
ATOM 1115 O O . ALA A 1 131 ? -6.096 -5.102 9.634 1.00 82.19 131 ALA A O 1
ATOM 1116 N N . LEU A 1 132 ? -4.143 -4.452 10.517 1.00 80.19 132 LEU A N 1
ATOM 1117 C CA . LEU A 1 132 ? -4.291 -5.176 11.780 1.00 80.19 132 LEU A CA 1
ATOM 1118 C C . LEU A 1 132 ? -5.249 -4.479 12.756 1.00 80.19 132 LEU A C 1
ATOM 1120 O O . LEU A 1 132 ? -5.910 -5.189 13.521 1.00 80.19 132 LEU A O 1
ATOM 1124 N N . ASP A 1 133 ? -5.300 -3.149 12.733 1.00 69.75 133 ASP A N 1
ATOM 1125 C CA . ASP A 1 133 ? -6.132 -2.303 13.595 1.00 69.75 133 ASP A CA 1
ATOM 1126 C C . ASP A 1 133 ? -7.583 -2.215 13.073 1.00 69.75 133 ASP A C 1
ATOM 1128 O O . ASP A 1 133 ? -8.509 -2.020 13.861 1.00 69.75 133 ASP A O 1
ATOM 1132 N N . LEU A 1 134 ? -7.810 -2.512 11.782 1.00 59.56 134 LEU A N 1
ATOM 1133 C CA . LEU A 1 134 ? -9.131 -2.671 11.143 1.00 59.56 134 LEU A CA 1
ATOM 1134 C C . LEU A 1 134 ? -10.060 -3.731 11.781 1.00 59.56 134 LEU A C 1
ATOM 1136 O O . LEU A 1 134 ? -11.217 -3.844 11.382 1.00 59.56 134 LEU A O 1
ATOM 1140 N N . GLU A 1 135 ? -9.604 -4.502 12.769 1.00 49.88 135 GLU A N 1
ATOM 1141 C CA . GLU A 1 135 ? -10.440 -5.454 13.519 1.00 49.88 135 GLU A CA 1
ATOM 1142 C C . GLU A 1 135 ? -10.816 -4.995 14.935 1.00 49.88 135 GLU A C 1
ATOM 1144 O O . GLU A 1 135 ? -11.605 -5.669 15.597 1.00 49.88 135 GLU A O 1
ATOM 1149 N N . GLY A 1 136 ? -10.283 -3.864 15.405 1.00 44.62 136 GLY A N 1
ATOM 1150 C CA . GLY A 1 136 ? -10.492 -3.409 16.779 1.00 44.62 136 GLY A CA 1
ATOM 1151 C C . GLY A 1 136 ? -11.887 -2.861 17.070 1.00 44.62 136 GLY A C 1
ATOM 1152 O O . GLY A 1 136 ? -12.316 -2.927 18.216 1.00 44.62 136 GLY A O 1
ATOM 1153 N N . ASP A 1 137 ? -12.603 -2.322 16.076 1.00 41.12 137 ASP A N 1
ATOM 1154 C CA . ASP A 1 137 ? -13.710 -1.431 16.417 1.00 41.12 137 ASP A CA 1
ATOM 1155 C C . ASP A 1 137 ? -14.731 -1.212 15.292 1.00 41.12 137 ASP A C 1
ATOM 1157 O O . ASP A 1 137 ? -14.700 -0.209 14.586 1.00 41.12 137 ASP A O 1
ATOM 1161 N N . ARG A 1 138 ? -15.679 -2.135 15.078 1.00 48.03 138 ARG A N 1
ATOM 1162 C CA . ARG A 1 138 ? -16.737 -1.933 14.060 1.00 48.03 138 ARG A CA 1
ATOM 1163 C C . ARG A 1 138 ? -17.678 -0.739 14.362 1.00 48.03 138 ARG A C 1
ATOM 1165 O O . ARG A 1 138 ? -18.599 -0.514 13.580 1.00 48.03 138 ARG A O 1
ATOM 1172 N N . GLY A 1 139 ? -17.426 0.042 15.424 1.00 39.25 139 GLY A N 1
ATOM 1173 C CA . GLY A 1 139 ? -18.069 1.325 15.731 1.00 39.25 139 GLY A CA 1
ATOM 1174 C C . GLY A 1 139 ? -17.168 2.561 15.540 1.00 39.25 139 GLY A C 1
ATOM 1175 O O . GLY A 1 139 ? -17.627 3.543 14.958 1.00 39.25 139 GLY A O 1
ATOM 1176 N N . GLU A 1 140 ? -15.890 2.529 15.943 1.00 40.12 140 GLU A N 1
ATOM 1177 C CA . GLU A 1 140 ? -14.952 3.670 15.796 1.00 40.12 140 GLU A CA 1
ATOM 1178 C C . GLU A 1 140 ? -14.119 3.654 14.493 1.00 40.12 140 GLU A C 1
ATOM 1180 O O . GLU A 1 140 ? -13.585 4.689 14.070 1.00 40.12 140 GLU A O 1
ATOM 1185 N N . LEU A 1 141 ? -14.073 2.519 13.780 1.00 38.88 141 LEU A N 1
ATOM 1186 C CA . LEU A 1 141 ? -13.288 2.319 12.549 1.00 38.88 141 LEU A CA 1
ATOM 1187 C C . LEU A 1 141 ? -13.654 3.224 11.373 1.00 38.88 141 LEU A C 1
ATOM 1189 O O . LEU A 1 141 ? -12.881 3.349 10.424 1.00 38.88 141 LEU A O 1
ATOM 1193 N N . ASN A 1 142 ? -14.809 3.881 11.411 1.00 50.84 142 ASN A N 1
ATOM 1194 C CA . ASN A 1 142 ? -15.204 4.784 10.336 1.00 50.84 142 ASN A CA 1
ATOM 1195 C C . ASN A 1 142 ? -14.435 6.118 10.392 1.00 50.84 142 ASN A C 1
ATOM 1197 O O . ASN A 1 142 ? -14.284 6.789 9.375 1.00 50.84 142 ASN A O 1
ATOM 1201 N N . MET A 1 143 ? -13.910 6.510 11.562 1.00 50.69 143 MET A N 1
ATOM 1202 C CA . MET A 1 143 ? -13.192 7.780 11.700 1.00 50.69 143 MET A CA 1
ATOM 1203 C C . MET A 1 143 ? -11.693 7.632 11.414 1.00 50.69 143 MET A C 1
ATOM 1205 O O . MET A 1 143 ? -11.165 8.440 10.661 1.00 50.69 143 MET A O 1
ATOM 1209 N N . SER A 1 144 ? -11.004 6.613 11.948 1.00 57.69 144 SER A N 1
ATOM 1210 C CA . SER A 1 144 ? -9.550 6.454 11.726 1.00 57.69 144 SER A CA 1
ATOM 1211 C C . SER A 1 144 ? -9.208 6.208 10.252 1.00 57.69 144 SER A C 1
ATOM 1213 O O . SER A 1 144 ? -8.353 6.897 9.709 1.00 57.69 144 SER A O 1
ATOM 1215 N N . ASN A 1 145 ? -9.957 5.336 9.566 1.00 67.31 145 ASN A N 1
ATOM 1216 C CA . ASN A 1 145 ? -9.773 5.092 8.129 1.00 67.31 145 ASN A CA 1
ATOM 1217 C C . ASN A 1 145 ? -10.011 6.347 7.295 1.00 67.31 145 ASN A C 1
ATOM 1219 O O . ASN A 1 145 ? -9.281 6.628 6.352 1.00 67.31 145 ASN A O 1
ATOM 1223 N N . LYS A 1 146 ? -11.011 7.141 7.682 1.00 77.88 146 LYS A N 1
ATOM 1224 C CA . LYS A 1 146 ? -11.308 8.411 7.029 1.00 77.88 146 LYS A CA 1
ATOM 1225 C C . LYS A 1 146 ? -10.191 9.431 7.237 1.00 77.88 146 LYS A C 1
ATOM 1227 O O . LYS A 1 146 ? -9.885 10.190 6.325 1.00 77.88 146 LYS A O 1
ATOM 1232 N N . ILE A 1 147 ? -9.559 9.449 8.411 1.00 81.56 147 ILE A N 1
ATOM 1233 C CA . ILE A 1 147 ? -8.378 10.282 8.671 1.00 81.56 147 ILE A CA 1
ATOM 1234 C C . ILE A 1 147 ? -7.190 9.825 7.820 1.00 81.56 147 ILE A C 1
ATOM 1236 O O . ILE A 1 147 ? -6.509 10.673 7.246 1.00 81.56 147 ILE A O 1
ATOM 1240 N N . ASP A 1 148 ? -6.972 8.520 7.681 1.00 78.31 148 ASP A N 1
ATOM 1241 C CA . ASP A 1 148 ? -5.905 7.979 6.836 1.00 78.31 148 ASP A CA 1
ATOM 1242 C C . ASP A 1 148 ? -6.135 8.296 5.351 1.00 78.31 148 ASP A C 1
ATOM 1244 O O . ASP A 1 148 ? -5.208 8.723 4.662 1.00 78.31 148 ASP A O 1
ATOM 1248 N N . GLU A 1 149 ? -7.374 8.184 4.865 1.00 80.69 149 GLU A N 1
ATOM 1249 C CA . GLU A 1 149 ? -7.766 8.602 3.513 1.00 80.69 149 GLU A CA 1
ATOM 1250 C C . GLU A 1 149 ? -7.536 10.101 3.289 1.00 80.69 149 GLU A C 1
ATOM 1252 O O . GLU A 1 149 ? -6.979 10.494 2.263 1.00 80.69 149 GLU A O 1
ATOM 1257 N N . ILE A 1 150 ? -7.899 10.942 4.264 1.00 87.81 150 ILE A N 1
ATOM 1258 C CA . ILE A 1 150 ? -7.637 12.386 4.227 1.00 87.81 150 ILE A CA 1
ATOM 1259 C C . ILE A 1 150 ? -6.125 12.654 4.166 1.00 87.81 150 ILE A C 1
ATOM 1261 O O . ILE A 1 150 ? -5.681 13.448 3.336 1.00 87.81 150 ILE A O 1
ATOM 1265 N N . ASN A 1 151 ? -5.329 11.990 5.010 1.00 86.06 151 ASN A N 1
ATOM 1266 C CA . ASN A 1 151 ? -3.874 12.140 5.041 1.00 86.06 151 ASN A CA 1
ATOM 1267 C C . ASN A 1 151 ? -3.246 11.741 3.702 1.00 86.06 151 ASN A C 1
ATOM 1269 O O . ASN A 1 151 ? -2.471 12.511 3.136 1.00 86.06 151 ASN A O 1
ATOM 1273 N N . LEU A 1 152 ? -3.608 10.574 3.166 1.00 82.44 152 LEU A N 1
ATOM 1274 C CA . LEU A 1 152 ? -3.109 10.090 1.880 1.00 82.44 152 LEU A CA 1
ATOM 1275 C C . LEU A 1 152 ? -3.484 11.031 0.735 1.00 82.44 152 LEU A C 1
ATOM 1277 O O . LEU A 1 152 ? -2.626 11.372 -0.078 1.00 82.44 152 LEU A O 1
ATOM 1281 N N . PHE A 1 153 ? -4.735 11.486 0.693 1.00 89.69 153 PHE A N 1
ATOM 1282 C CA . PHE A 1 153 ? -5.215 12.383 -0.351 1.00 89.69 153 PHE A CA 1
ATOM 1283 C C . PHE A 1 153 ? -4.475 13.726 -0.350 1.00 89.69 153 PHE A C 1
ATOM 1285 O O . PHE A 1 153 ? -4.022 14.179 -1.399 1.00 89.69 153 PHE A O 1
ATOM 1292 N N . ILE A 1 154 ? -4.297 14.354 0.820 1.00 89.06 154 ILE A N 1
ATOM 1293 C CA . ILE A 1 154 ? -3.575 15.633 0.916 1.00 89.06 154 ILE A CA 1
ATOM 1294 C C . ILE A 1 154 ? -2.136 15.480 0.408 1.00 89.06 154 ILE A C 1
ATOM 1296 O O . ILE A 1 154 ? -1.629 16.360 -0.286 1.00 89.06 154 ILE A O 1
ATOM 1300 N N . GLN A 1 155 ? -1.480 14.368 0.740 1.00 88.75 155 GLN A N 1
ATOM 1301 C CA . GLN A 1 155 ? -0.104 14.101 0.319 1.00 88.75 155 GLN A CA 1
ATOM 1302 C C . GLN A 1 155 ? -0.001 13.830 -1.187 1.00 88.75 155 GLN A C 1
ATOM 1304 O O . GLN A 1 155 ? 0.937 14.303 -1.828 1.00 88.75 155 GLN A O 1
ATOM 1309 N N . ASP A 1 156 ? -0.979 13.137 -1.772 1.00 81.94 156 ASP A N 1
ATOM 1310 C CA . ASP A 1 156 ? -1.063 12.923 -3.219 1.00 81.94 156 ASP A CA 1
ATOM 1311 C C . ASP A 1 156 ? -1.271 14.245 -3.982 1.00 81.94 156 ASP A C 1
ATOM 1313 O O . ASP A 1 156 ? -0.579 14.508 -4.965 1.00 81.94 156 ASP A O 1
ATOM 1317 N N . GLU A 1 157 ? -2.141 15.134 -3.493 1.00 89.81 157 GLU A N 1
ATOM 1318 C CA . GLU A 1 157 ? -2.345 16.462 -4.093 1.00 89.81 157 GLU A CA 1
ATOM 1319 C C . GLU A 1 157 ? -1.107 17.363 -3.976 1.00 89.81 157 GLU A C 1
ATOM 1321 O O . GLU A 1 157 ? -0.713 18.010 -4.950 1.00 89.81 157 GLU A O 1
ATOM 1326 N N . LEU A 1 158 ? -0.425 17.359 -2.825 1.00 86.88 158 LEU A N 1
ATOM 1327 C CA . LEU A 1 158 ? 0.860 18.051 -2.665 1.00 86.88 158 LEU A CA 1
ATOM 1328 C C . LEU A 1 158 ? 1.907 17.537 -3.665 1.00 86.88 158 LEU A C 1
ATOM 1330 O O . LEU A 1 158 ? 2.605 18.341 -4.288 1.00 86.88 158 LEU A O 1
ATOM 1334 N N . ALA A 1 159 ? 1.986 16.219 -3.869 1.00 81.25 159 ALA A N 1
ATOM 1335 C CA . ALA A 1 159 ? 2.913 15.606 -4.814 1.00 81.25 159 ALA A CA 1
ATOM 1336 C C . ALA A 1 159 ? 2.572 15.938 -6.278 1.00 81.25 159 ALA A C 1
ATOM 1338 O O . ALA A 1 159 ? 3.464 16.322 -7.040 1.00 81.25 159 ALA A O 1
ATOM 1339 N N . LYS A 1 160 ? 1.292 15.851 -6.671 1.00 82.69 160 LYS A N 1
ATOM 1340 C CA . LYS A 1 160 ? 0.803 16.211 -8.017 1.00 82.69 160 LYS A CA 1
ATOM 1341 C C . LYS A 1 160 ? 1.121 17.659 -8.370 1.00 82.69 160 LYS A C 1
ATOM 1343 O O . LYS A 1 160 ? 1.576 17.941 -9.478 1.00 82.69 160 LYS A O 1
ATOM 1348 N N . LEU A 1 161 ? 0.908 18.565 -7.418 1.00 86.12 161 LEU A N 1
ATOM 1349 C CA . LEU A 1 161 ? 1.131 19.998 -7.593 1.00 86.12 161 LEU A CA 1
ATOM 1350 C C . LEU A 1 161 ? 2.583 20.424 -7.327 1.00 86.12 161 LEU A C 1
ATOM 1352 O O . LEU A 1 161 ? 2.908 21.596 -7.506 1.00 86.12 161 LEU A O 1
ATOM 1356 N N . LYS A 1 162 ? 3.460 19.492 -6.920 1.00 88.94 162 LYS A N 1
ATOM 1357 C CA . LYS A 1 162 ? 4.860 19.747 -6.532 1.00 88.94 162 LYS A CA 1
ATOM 1358 C C . LYS A 1 162 ? 4.989 20.841 -5.461 1.00 88.94 162 LYS A C 1
ATOM 1360 O O . LYS A 1 162 ? 5.879 21.687 -5.521 1.00 88.94 162 LYS A O 1
ATOM 1365 N N . LEU A 1 163 ? 4.083 20.834 -4.487 1.00 87.38 163 LEU A N 1
ATOM 1366 C CA . LEU A 1 163 ? 4.052 21.795 -3.388 1.00 87.38 163 LEU A CA 1
ATOM 1367 C C . LEU A 1 163 ? 4.737 21.219 -2.146 1.00 87.38 163 LEU A C 1
ATOM 1369 O O . LEU A 1 163 ? 4.470 20.094 -1.735 1.00 87.38 163 LEU A O 1
ATOM 1373 N N . ASN A 1 164 ? 5.567 22.031 -1.489 1.00 88.38 164 ASN A N 1
ATOM 1374 C CA . ASN A 1 164 ? 6.213 21.647 -0.226 1.00 88.38 164 ASN A CA 1
ATOM 1375 C C . ASN A 1 164 ? 5.264 21.732 0.979 1.00 88.38 164 ASN A C 1
ATOM 1377 O O . ASN A 1 164 ? 5.467 21.039 1.976 1.00 88.38 164 ASN A O 1
ATOM 1381 N N . LYS A 1 165 ? 4.243 22.595 0.902 1.00 93.56 165 LYS A N 1
ATOM 1382 C CA . LYS A 1 165 ? 3.194 22.739 1.915 1.00 93.56 165 LYS A CA 1
ATOM 1383 C C . LYS A 1 165 ? 1.906 23.302 1.321 1.00 93.56 165 LYS A C 1
ATOM 1385 O O . LYS A 1 165 ? 1.935 23.967 0.287 1.00 93.56 165 LYS A O 1
ATOM 1390 N N . VAL A 1 166 ? 0.793 23.100 2.019 1.00 95.38 166 VAL A N 1
ATOM 1391 C CA . VAL A 1 166 ? -0.520 23.682 1.704 1.00 95.38 166 VAL A CA 1
ATOM 1392 C C . VAL A 1 166 ? -1.146 24.289 2.957 1.00 95.38 166 VAL A C 1
ATOM 1394 O O . VAL A 1 166 ? -0.980 23.774 4.063 1.00 95.38 166 VAL A O 1
ATOM 1397 N N . GLY A 1 167 ? -1.872 25.397 2.803 1.00 95.75 167 GLY A N 1
ATOM 1398 C CA . GLY A 1 167 ? -2.651 25.985 3.893 1.00 95.75 167 GLY A CA 1
ATOM 1399 C C . GLY A 1 167 ? -3.935 25.197 4.174 1.00 95.75 167 GLY A C 1
ATOM 1400 O O . GLY A 1 167 ? -4.597 24.722 3.253 1.00 95.75 167 GLY A O 1
ATOM 1401 N N . ALA A 1 168 ? -4.354 25.118 5.439 1.00 93.19 168 ALA A N 1
ATOM 1402 C CA . ALA A 1 168 ? -5.511 24.311 5.845 1.00 93.19 168 ALA A CA 1
ATOM 1403 C C . ALA A 1 168 ? -6.831 24.680 5.135 1.00 93.19 168 ALA A C 1
ATOM 1405 O O . ALA A 1 168 ? -7.679 23.819 4.936 1.00 93.19 168 ALA A O 1
ATOM 1406 N N . VAL A 1 169 ? -7.025 25.938 4.727 1.00 94.19 169 VAL A N 1
ATOM 1407 C CA . VAL A 1 169 ? -8.228 26.343 3.971 1.00 94.19 169 VAL A CA 1
ATOM 1408 C C . VAL A 1 169 ? -8.201 25.792 2.544 1.00 94.19 169 VAL A C 1
ATOM 1410 O O . VAL A 1 169 ? -9.221 25.337 2.041 1.00 94.19 169 VAL A O 1
ATOM 1413 N N . GLN A 1 170 ? -7.037 25.809 1.894 1.00 95.31 170 GLN A N 1
ATOM 1414 C CA . GLN A 1 170 ? -6.884 25.276 0.543 1.00 95.31 170 GLN A CA 1
ATOM 1415 C C . GLN A 1 170 ? -7.013 23.750 0.541 1.00 95.31 170 GLN A C 1
ATOM 1417 O O . GLN A 1 170 ? -7.773 23.213 -0.256 1.00 95.31 170 GLN A O 1
ATOM 1422 N N . ALA A 1 171 ? -6.368 23.070 1.493 1.00 93.75 171 ALA A N 1
ATOM 1423 C CA . ALA A 1 171 ? -6.513 21.627 1.665 1.00 93.75 171 ALA A CA 1
ATOM 1424 C C . ALA A 1 171 ? -7.968 21.223 1.970 1.00 93.75 171 ALA A C 1
ATOM 1426 O O . ALA A 1 171 ? -8.463 20.243 1.423 1.00 93.75 171 ALA A O 1
ATOM 1427 N N . ALA A 1 172 ? -8.691 22.006 2.780 1.00 93.88 172 ALA A N 1
ATOM 1428 C CA . ALA A 1 172 ? -10.104 21.748 3.055 1.00 93.88 172 ALA A CA 1
ATOM 1429 C C . ALA A 1 172 ? -10.981 21.843 1.799 1.00 93.88 172 ALA A C 1
ATOM 1431 O O . ALA A 1 172 ? -11.889 21.035 1.645 1.00 93.88 172 ALA A O 1
ATOM 1432 N N . ARG A 1 173 ? -10.683 22.760 0.869 1.00 93.75 173 ARG A N 1
ATOM 1433 C CA . ARG A 1 173 ? -11.399 22.843 -0.416 1.00 93.75 173 ARG A CA 1
ATOM 1434 C C . ARG A 1 173 ? -11.187 21.601 -1.279 1.00 93.75 173 ARG A C 1
ATOM 1436 O O . ARG A 1 173 ? -12.146 21.133 -1.880 1.00 93.75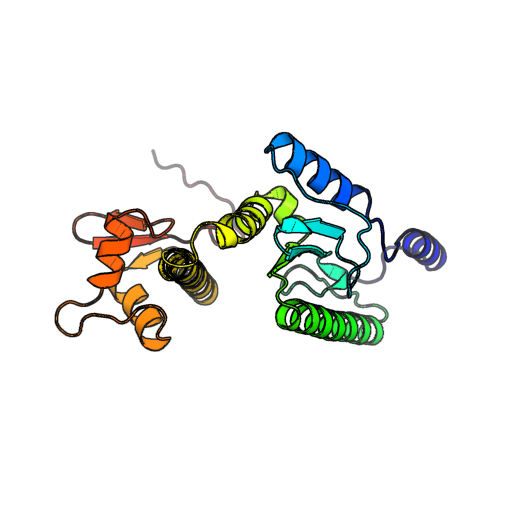 173 ARG A O 1
ATOM 1443 N N . TRP A 1 174 ? -9.967 21.056 -1.320 1.00 93.88 174 TRP A N 1
ATOM 1444 C CA . TRP A 1 174 ? -9.690 19.807 -2.042 1.00 93.88 174 TRP A CA 1
ATOM 1445 C C . TRP A 1 174 ? -10.468 18.621 -1.455 1.00 93.88 174 TRP A C 1
ATOM 1447 O O . TRP A 1 174 ? -10.993 17.776 -2.178 1.00 93.88 174 TRP A O 1
ATOM 1457 N N . LEU A 1 175 ? -10.570 18.562 -0.127 1.00 91.75 175 LEU A N 1
ATOM 1458 C CA . LEU A 1 175 ? -11.315 17.504 0.556 1.00 91.75 175 LEU A CA 1
ATOM 1459 C C . LEU A 1 175 ? -12.835 17.656 0.412 1.00 91.75 175 LEU A C 1
ATOM 1461 O O . LEU A 1 175 ? -13.544 16.654 0.346 1.00 91.75 175 LEU A O 1
ATOM 1465 N N . ASP A 1 176 ? -13.340 18.889 0.353 1.00 89.25 176 ASP A N 1
ATOM 1466 C CA . ASP A 1 176 ? -14.764 19.170 0.153 1.00 89.25 176 ASP A CA 1
ATOM 1467 C C . ASP A 1 176 ? -15.197 18.800 -1.270 1.00 89.25 176 ASP A C 1
ATOM 1469 O O . ASP A 1 176 ? -16.227 18.154 -1.451 1.00 89.25 176 ASP A O 1
ATOM 1473 N N . SER A 1 177 ? -14.367 19.101 -2.280 1.00 86.19 177 SER A N 1
ATOM 1474 C CA . SER A 1 177 ? -14.662 18.757 -3.678 1.00 86.19 177 SER A CA 1
ATOM 1475 C C . SER A 1 177 ? -14.670 17.251 -3.948 1.00 86.19 177 SER A C 1
ATOM 1477 O O . SER A 1 177 ? -15.307 16.806 -4.898 1.00 86.19 177 SER A O 1
ATOM 1479 N N . THR A 1 178 ? -13.967 16.464 -3.132 1.00 82.31 178 THR A N 1
ATOM 1480 C CA . THR A 1 178 ? -13.955 14.994 -3.215 1.00 82.31 178 THR A CA 1
ATOM 1481 C C . THR A 1 178 ? -14.985 14.327 -2.305 1.00 82.31 178 THR A C 1
ATOM 1483 O O . THR A 1 178 ? -15.237 13.133 -2.441 1.00 82.31 178 THR A O 1
ATOM 1486 N N . GLY A 1 179 ? -15.583 15.072 -1.371 1.00 83.44 179 GLY A N 1
ATOM 1487 C CA . GLY A 1 179 ? -16.487 14.538 -0.351 1.00 83.44 179 GLY A CA 1
ATOM 1488 C C . GLY A 1 179 ? -15.788 13.825 0.817 1.00 83.44 179 GLY A C 1
ATOM 1489 O O . GLY A 1 179 ? -16.470 13.361 1.735 1.00 83.44 179 GLY A O 1
ATOM 1490 N N . LEU A 1 180 ? -14.449 13.771 0.833 1.00 82.50 180 LEU A N 1
ATOM 1491 C CA . LEU A 1 180 ? -13.663 13.137 1.901 1.00 82.50 180 LEU A CA 1
ATOM 1492 C C . LEU A 1 180 ? -13.808 13.875 3.238 1.00 82.50 180 LEU A C 1
ATOM 1494 O O . LEU A 1 180 ? -13.914 13.247 4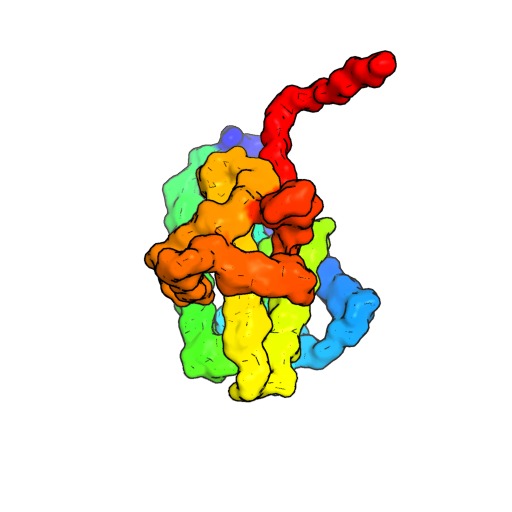.293 1.00 82.50 180 LEU A O 1
ATOM 1498 N N . LEU A 1 181 ? -13.887 15.208 3.213 1.00 89.00 181 LEU A N 1
ATOM 1499 C CA . LEU A 1 181 ? -14.189 16.016 4.394 1.00 89.00 181 LEU A CA 1
ATOM 1500 C C . LEU A 1 181 ? -14.995 17.251 3.995 1.00 89.00 181 LEU A C 1
ATOM 1502 O O . LEU A 1 181 ? -14.453 18.188 3.420 1.00 89.00 181 LEU A O 1
ATOM 1506 N N . LYS A 1 182 ? -16.281 17.265 4.359 1.00 88.50 182 LYS A N 1
ATOM 1507 C CA . LYS A 1 182 ? -17.172 18.397 4.090 1.00 88.50 182 LYS A CA 1
ATOM 1508 C C . LYS A 1 182 ? -16.721 19.647 4.847 1.00 88.50 182 LYS A C 1
ATOM 1510 O O . LYS A 1 182 ? -16.574 19.596 6.073 1.00 88.50 182 LYS A O 1
ATOM 1515 N N . ASP A 1 183 ? -16.549 20.764 4.146 1.00 90.56 183 ASP A N 1
ATOM 1516 C CA . ASP A 1 183 ? -16.111 22.024 4.750 1.00 90.56 183 ASP A CA 1
ATOM 1517 C C . ASP A 1 183 ? -17.289 22.871 5.276 1.00 90.56 183 ASP A C 1
ATOM 1519 O O . ASP A 1 183 ? -18.463 22.692 4.935 1.00 90.56 183 ASP A O 1
ATOM 1523 N N . SER A 1 184 ? -16.985 23.812 6.170 1.00 85.62 184 SER A N 1
ATOM 1524 C CA . SER A 1 184 ? -17.961 24.754 6.713 1.00 85.62 184 SER A CA 1
ATOM 1525 C C . SER A 1 184 ? -18.112 25.974 5.805 1.00 85.62 184 SER A C 1
ATOM 1527 O O . SER A 1 184 ? -17.180 26.765 5.664 1.00 85.62 184 SER A O 1
ATOM 1529 N N . LYS A 1 185 ? -19.332 26.203 5.300 1.00 83.94 185 LYS A N 1
ATOM 1530 C CA . LYS A 1 185 ? -19.682 27.384 4.486 1.00 83.94 185 LYS A CA 1
ATOM 1531 C C . LYS A 1 185 ? -19.379 28.720 5.182 1.00 83.94 185 LYS A C 1
ATOM 1533 O O . LYS A 1 185 ? -18.949 29.664 4.534 1.00 83.94 185 LYS A O 1
ATOM 1538 N N . ASN A 1 186 ? -19.558 28.782 6.504 1.00 88.88 186 ASN A N 1
ATOM 1539 C CA . ASN A 1 186 ? -19.398 30.016 7.284 1.00 88.88 186 ASN A CA 1
ATOM 1540 C C . ASN A 1 186 ? -17.980 30.197 7.842 1.00 88.88 186 ASN A C 1
ATOM 1542 O O . ASN A 1 186 ? -17.603 31.299 8.236 1.00 88.88 186 ASN A O 1
ATOM 1546 N N . ARG A 1 187 ? -17.200 29.114 7.955 1.00 87.81 187 ARG A N 1
ATOM 1547 C CA . ARG A 1 187 ? -15.852 29.125 8.541 1.00 87.81 187 ARG A CA 1
ATOM 1548 C C . ARG A 1 187 ? -14.933 28.157 7.781 1.00 87.81 187 ARG A C 1
ATOM 1550 O O . ARG A 1 187 ? -14.657 27.074 8.302 1.00 87.81 187 ARG A O 1
ATOM 1557 N N . PRO A 1 188 ? -14.422 28.543 6.598 1.00 90.81 188 PRO A N 1
ATOM 1558 C CA . PRO A 1 188 ? -13.619 27.661 5.757 1.00 90.81 188 PRO A CA 1
ATOM 1559 C C . PRO A 1 188 ? -12.426 27.037 6.491 1.00 90.81 188 PRO A C 1
ATOM 1561 O O . PRO A 1 188 ? -11.763 27.668 7.330 1.00 90.81 188 PRO A O 1
ATOM 1564 N N . GLY A 1 189 ? -12.180 25.762 6.211 1.00 88.44 189 GLY A N 1
ATOM 1565 C CA . GLY A 1 189 ? -11.150 24.938 6.831 1.00 88.44 189 GLY A CA 1
ATOM 1566 C C . GLY A 1 189 ? -11.331 24.681 8.326 1.00 88.44 189 GLY A C 1
ATOM 1567 O O . GLY A 1 189 ? -10.396 24.209 8.971 1.00 88.44 189 GLY A O 1
ATOM 1568 N N . LEU A 1 190 ? -12.471 25.022 8.939 1.00 90.44 190 LEU A N 1
ATOM 1569 C CA . LEU A 1 190 ? -12.705 24.747 10.363 1.00 90.44 190 LEU A CA 1
ATOM 1570 C C . LEU A 1 190 ? -12.670 23.242 10.693 1.00 90.44 190 LEU A C 1
ATOM 1572 O O . LEU A 1 190 ? -12.003 22.903 11.672 1.00 90.44 190 LEU A O 1
ATOM 1576 N N . PRO A 1 191 ? -13.312 22.340 9.923 1.00 89.88 191 PRO A N 1
ATOM 1577 C CA . PRO A 1 191 ? -13.258 20.903 10.188 1.00 89.88 191 PRO A CA 1
ATOM 1578 C C . PRO A 1 191 ? -11.826 20.364 10.130 1.00 89.88 191 PRO A C 1
ATOM 1580 O O . PRO A 1 191 ? -11.369 19.746 11.088 1.00 89.88 191 PRO A O 1
ATOM 1583 N N . LEU A 1 192 ? -11.072 20.698 9.078 1.00 92.00 192 LEU A N 1
ATOM 1584 C CA . LEU A 1 192 ? -9.684 20.252 8.935 1.00 92.00 192 LEU A CA 1
ATOM 1585 C C . LEU A 1 192 ? -8.771 20.828 10.029 1.00 92.00 192 LEU A C 1
ATOM 1587 O O . LEU A 1 192 ? -7.937 20.118 10.582 1.00 92.00 192 LEU A O 1
ATOM 1591 N N . ARG A 1 193 ? -8.959 22.098 10.417 1.00 93.00 193 ARG A N 1
ATOM 1592 C CA . ARG A 1 193 ? -8.204 22.713 11.524 1.00 93.00 193 ARG A CA 1
ATOM 1593 C C . ARG A 1 193 ? -8.470 22.067 12.882 1.00 93.00 193 ARG A C 1
ATOM 1595 O O . ARG A 1 193 ? -7.599 22.153 13.742 1.00 93.00 193 ARG A O 1
ATOM 1602 N N . ARG A 1 194 ? -9.645 21.464 13.104 1.00 90.88 194 ARG A N 1
ATOM 1603 C CA . ARG A 1 194 ? -9.897 20.656 14.310 1.00 90.88 194 ARG A CA 1
ATOM 1604 C C . ARG A 1 194 ? -9.045 19.393 14.276 1.00 90.88 194 ARG A C 1
ATOM 1606 O O . ARG A 1 194 ? -8.291 19.175 15.208 1.00 90.88 194 ARG A O 1
ATOM 1613 N N . LEU A 1 195 ? -9.047 18.668 13.156 1.00 89.62 195 LEU A N 1
ATOM 1614 C CA . LEU A 1 195 ? -8.222 17.464 12.988 1.00 89.62 195 LEU A CA 1
ATOM 1615 C C . LEU A 1 195 ? -6.720 17.749 13.152 1.00 89.62 195 LEU A C 1
ATOM 1617 O O . LEU A 1 195 ? -6.012 16.985 13.797 1.00 89.62 195 LEU A O 1
ATOM 1621 N N . LEU A 1 196 ? -6.248 18.874 12.612 1.00 88.25 196 LEU A N 1
ATOM 1622 C CA . LEU A 1 196 ? -4.871 19.347 12.778 1.00 88.25 196 LEU A CA 1
ATOM 1623 C C . LEU A 1 196 ? -4.534 19.680 14.235 1.00 88.25 196 LEU A C 1
ATOM 1625 O O . LEU A 1 196 ? -3.462 19.335 14.718 1.00 88.25 196 LEU A O 1
ATOM 1629 N N . ARG A 1 197 ? -5.457 20.335 14.947 1.00 88.44 197 ARG A N 1
ATOM 1630 C CA . ARG A 1 197 ? -5.296 20.657 16.371 1.00 88.44 197 ARG A CA 1
ATOM 1631 C C . ARG A 1 197 ? -5.272 19.403 17.240 1.00 88.44 197 ARG A C 1
ATOM 1633 O O . ARG A 1 197 ? -4.508 19.361 18.195 1.00 88.44 197 ARG A O 1
ATOM 1640 N N . ASP A 1 198 ? -6.074 18.411 16.878 1.00 83.06 198 ASP A N 1
ATOM 1641 C CA . ASP A 1 198 ? -6.177 17.128 17.571 1.00 83.06 198 ASP A CA 1
ATOM 1642 C C . ASP A 1 198 ? -5.017 16.174 17.213 1.00 83.06 198 ASP A C 1
ATOM 1644 O O . ASP A 1 198 ? -5.004 15.034 17.665 1.00 83.06 198 ASP A O 1
ATOM 1648 N N . GLY A 1 199 ? -4.060 16.604 16.375 1.00 79.38 199 GLY A N 1
ATOM 1649 C CA . GLY A 1 199 ? -2.893 15.805 15.984 1.00 79.38 199 GLY A CA 1
ATOM 1650 C C . GLY A 1 199 ? -3.202 14.641 15.036 1.00 79.38 199 GLY A C 1
ATOM 1651 O O . GLY A 1 199 ? -2.381 13.743 14.884 1.00 79.38 199 GLY A O 1
ATOM 1652 N N . LYS A 1 200 ? -4.376 14.641 14.395 1.00 82.69 200 LYS A N 1
ATOM 1653 C CA . LYS A 1 200 ? -4.839 13.550 13.518 1.00 82.69 200 LYS A CA 1
ATOM 1654 C C . LYS A 1 200 ? -4.300 13.648 12.089 1.00 82.69 200 LYS A C 1
ATOM 1656 O O . LYS A 1 200 ? -4.269 12.652 11.372 1.00 82.69 200 LYS A O 1
ATOM 1661 N N . ILE A 1 201 ? -3.897 14.845 11.664 1.00 86.44 201 ILE A N 1
ATOM 1662 C CA . ILE A 1 201 ? -3.351 15.087 10.325 1.00 86.44 201 ILE A CA 1
ATOM 1663 C C . ILE A 1 201 ? -1.825 15.117 10.385 1.00 86.44 201 ILE A C 1
ATOM 1665 O O . ILE A 1 201 ? -1.249 15.922 11.120 1.00 86.44 201 ILE A O 1
ATOM 1669 N N . CYS A 1 202 ? -1.179 14.255 9.601 1.00 79.25 202 CYS A N 1
ATOM 1670 C CA . CYS A 1 202 ? 0.278 14.161 9.539 1.00 79.25 202 CYS A CA 1
ATOM 1671 C C . CYS A 1 202 ? 0.891 15.448 8.972 1.00 79.25 202 CYS A C 1
ATOM 1673 O O . CYS A 1 202 ? 0.303 16.095 8.105 1.00 79.25 202 CYS A O 1
ATOM 1675 N N . GLU A 1 203 ? 2.080 15.818 9.456 1.00 87.62 203 GLU A N 1
ATOM 1676 C CA . GLU A 1 203 ? 2.806 17.028 9.033 1.00 87.62 203 GLU A CA 1
ATOM 1677 C C . GLU A 1 203 ? 2.019 18.340 9.185 1.00 87.62 203 GLU A C 1
ATOM 1679 O O . GLU A 1 203 ? 2.329 19.347 8.551 1.00 87.62 203 GLU A O 1
ATOM 1684 N N . GLY A 1 204 ? 1.001 18.363 10.045 1.00 86.88 204 GLY A N 1
ATOM 1685 C CA . GLY A 1 204 ? 0.289 19.578 10.409 1.00 86.88 204 GLY A CA 1
ATOM 1686 C C . GLY A 1 204 ? 1.103 20.454 11.357 1.00 86.88 204 GLY A C 1
ATOM 1687 O O . GLY A 1 204 ? 1.338 20.062 12.497 1.00 86.88 204 GLY A O 1
ATOM 1688 N N . LYS A 1 205 ? 1.482 21.669 10.943 1.00 88.38 205 LYS A N 1
ATOM 1689 C CA . LYS A 1 205 ? 2.121 22.657 11.832 1.00 88.38 205 LYS A CA 1
ATOM 1690 C C . LYS A 1 205 ? 1.377 23.983 11.816 1.00 88.38 205 LYS A C 1
ATOM 1692 O O . LYS A 1 205 ? 0.806 24.404 10.807 1.00 88.38 205 LYS A O 1
ATOM 1697 N N . LYS A 1 206 ? 1.389 24.657 12.962 1.00 93.06 206 LYS A N 1
ATOM 1698 C CA . LYS A 1 206 ? 0.826 25.995 13.122 1.00 93.06 206 LYS A CA 1
ATOM 1699 C C . LYS A 1 206 ? 1.941 27.028 12.970 1.00 93.06 206 LYS A C 1
ATOM 1701 O O . LYS A 1 206 ? 2.844 27.076 13.797 1.00 93.06 206 LYS A O 1
ATOM 1706 N N . GLU A 1 207 ? 1.854 27.869 11.944 1.00 91.25 207 GLU A N 1
ATOM 1707 C CA . GLU A 1 207 ? 2.736 29.025 11.748 1.00 91.25 207 GLU A CA 1
ATOM 1708 C C . GLU A 1 207 ? 1.925 30.299 12.049 1.00 91.25 207 GLU A C 1
ATOM 1710 O O . GLU A 1 207 ? 1.005 30.677 11.313 1.00 91.25 207 GLU A O 1
ATOM 1715 N N . GLY A 1 208 ? 2.208 30.947 13.183 1.00 91.19 208 GLY A N 1
ATOM 1716 C CA . GLY A 1 208 ? 1.465 32.123 13.640 1.00 91.19 208 GLY A CA 1
ATOM 1717 C C . GLY A 1 208 ? -0.033 31.842 13.835 1.00 91.19 208 GLY A C 1
ATOM 1718 O O . GLY A 1 208 ? -0.433 31.054 14.696 1.00 91.19 208 GLY A O 1
ATOM 1719 N N . ARG A 1 209 ? -0.887 32.509 13.044 1.00 88.69 209 ARG A N 1
ATOM 1720 C CA . ARG A 1 209 ? -2.356 32.341 13.084 1.00 88.69 209 ARG A CA 1
ATOM 172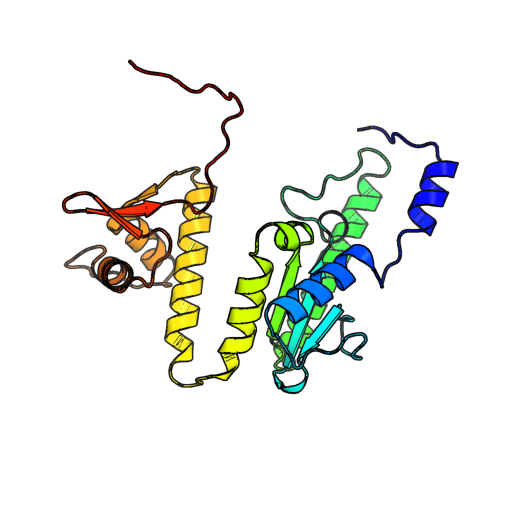1 C C . ARG A 1 209 ? -2.876 31.257 12.131 1.00 88.69 209 ARG A C 1
ATOM 1723 O O . ARG A 1 209 ? -4.066 30.936 12.185 1.00 88.69 209 ARG A O 1
ATOM 1730 N N . PHE A 1 210 ? -2.020 30.688 11.284 1.00 91.06 210 PHE A N 1
ATOM 1731 C CA . PHE A 1 210 ? -2.415 29.780 10.211 1.00 91.06 210 PHE A CA 1
ATOM 1732 C C . PHE A 1 210 ? -1.911 28.357 10.447 1.00 91.06 210 PHE A C 1
ATOM 1734 O O . PHE A 1 210 ? -0.945 28.122 11.166 1.00 91.06 210 PHE A O 1
ATOM 1741 N N . TRP A 1 211 ? -2.610 27.403 9.840 1.00 94.69 211 TRP A N 1
ATOM 1742 C CA . TRP A 1 211 ? -2.224 25.998 9.837 1.00 94.69 211 TRP A CA 1
ATOM 1743 C C . TRP A 1 211 ? -1.766 25.595 8.444 1.00 94.69 211 TRP A C 1
ATOM 1745 O O . TRP A 1 211 ? -2.439 25.919 7.459 1.00 94.69 211 TRP A O 1
ATOM 1755 N N . PHE A 1 212 ? -0.668 24.851 8.396 1.00 94.88 212 PHE A N 1
ATOM 1756 C CA . PHE A 1 212 ? -0.074 24.300 7.190 1.00 94.88 212 PHE A CA 1
ATOM 1757 C C . PHE A 1 212 ? 0.108 22.793 7.331 1.00 94.88 212 PHE A C 1
ATOM 1759 O O . PHE A 1 212 ? 0.313 22.295 8.436 1.00 94.88 212 PHE A O 1
ATOM 1766 N N . ILE A 1 213 ? 0.035 22.088 6.208 1.00 94.06 213 ILE A N 1
ATOM 1767 C CA . ILE A 1 213 ? 0.371 20.668 6.094 1.00 94.06 213 ILE A CA 1
ATOM 1768 C C . ILE A 1 213 ? 1.553 20.560 5.137 1.00 94.06 213 ILE A C 1
ATOM 1770 O O . ILE A 1 213 ? 1.478 21.101 4.031 1.00 94.06 213 ILE A O 1
ATOM 1774 N N . TYR A 1 214 ? 2.636 19.914 5.565 1.00 89.25 214 TYR A N 1
ATOM 1775 C CA . TYR A 1 214 ? 3.856 19.757 4.768 1.00 89.25 214 TYR A CA 1
ATOM 1776 C C . TYR A 1 214 ? 3.848 18.417 4.035 1.00 89.25 214 TYR A C 1
ATOM 1778 O O . TYR A 1 214 ? 3.223 17.447 4.469 1.00 89.25 214 TYR A O 1
ATOM 1786 N N . SER A 1 215 ? 4.543 18.373 2.903 1.00 85.19 215 SER A N 1
ATOM 1787 C CA . SER A 1 215 ? 4.781 17.125 2.183 1.00 85.19 215 SER A CA 1
ATOM 1788 C C . SER A 1 215 ? 5.695 16.207 3.003 1.00 85.19 215 SER A C 1
ATOM 1790 O O . SER A 1 215 ? 6.752 16.640 3.464 1.00 85.19 215 SER A O 1
ATOM 1792 N N . ILE A 1 216 ? 5.320 14.932 3.143 1.00 70.12 216 ILE A N 1
ATOM 1793 C CA . ILE A 1 216 ? 6.068 13.908 3.903 1.00 70.12 216 ILE A CA 1
ATOM 1794 C C . ILE A 1 216 ? 7.388 13.518 3.200 1.00 70.12 216 ILE A C 1
ATOM 1796 O O . ILE A 1 216 ? 8.270 12.920 3.811 1.00 70.12 216 ILE A O 1
ATOM 1800 N N . HIS A 1 217 ? 7.601 13.934 1.946 1.00 55.53 217 HIS A N 1
ATOM 1801 C CA . HIS A 1 217 ? 8.925 13.923 1.319 1.00 55.53 217 HIS A CA 1
ATOM 1802 C C . HIS A 1 217 ? 9.192 15.206 0.519 1.00 55.53 217 HIS A C 1
ATOM 1804 O O . HIS A 1 217 ? 8.294 15.699 -0.171 1.00 55.53 217 HIS A O 1
ATOM 1810 N N . PRO A 1 218 ? 10.429 15.736 0.552 1.00 39.81 218 PRO A N 1
ATOM 1811 C CA . PRO A 1 218 ? 10.816 16.852 -0.291 1.00 39.81 218 PRO A CA 1
ATOM 1812 C C . PRO A 1 218 ? 10.919 16.379 -1.741 1.00 39.81 218 PRO A C 1
ATOM 1814 O O . PRO A 1 218 ? 11.486 15.322 -2.034 1.00 39.81 218 PRO A O 1
ATOM 1817 N N . CYS A 1 219 ? 10.436 17.195 -2.672 1.00 28.22 219 CYS A N 1
ATOM 1818 C 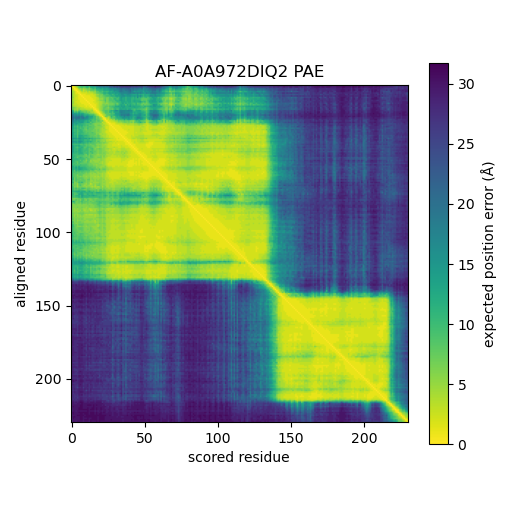CA . CYS A 1 219 ? 10.983 17.179 -4.016 1.00 28.22 219 CYS A CA 1
ATOM 1819 C C . CYS A 1 219 ? 12.509 17.367 -3.903 1.00 28.22 219 CYS A C 1
ATOM 1821 O O . CYS A 1 219 ? 12.984 18.438 -3.528 1.00 28.22 219 CYS A O 1
ATOM 1823 N N . MET A 1 220 ? 13.295 16.323 -4.186 1.00 26.98 220 MET A N 1
ATOM 1824 C CA . MET A 1 220 ? 14.707 16.525 -4.502 1.00 26.98 220 MET A CA 1
ATOM 1825 C C . MET A 1 220 ? 14.768 17.360 -5.780 1.00 26.98 220 MET A C 1
ATOM 1827 O O . MET A 1 220 ? 14.304 16.916 -6.831 1.00 26.98 220 MET A O 1
ATOM 1831 N N . ASN A 1 221 ? 15.328 18.562 -5.678 1.00 30.97 221 ASN A N 1
ATOM 1832 C CA . ASN A 1 221 ? 15.828 19.296 -6.833 1.00 30.97 221 ASN A CA 1
ATOM 1833 C C . ASN A 1 221 ? 17.223 18.730 -7.193 1.00 30.97 221 ASN A C 1
ATOM 1835 O O . ASN A 1 221 ? 17.958 18.346 -6.281 1.00 30.97 221 ASN A O 1
ATOM 1839 N N . PRO A 1 222 ? 17.611 18.656 -8.480 1.00 31.58 222 PRO A N 1
ATOM 1840 C CA . PRO A 1 222 ? 18.826 17.971 -8.939 1.00 31.58 222 PRO A CA 1
ATOM 1841 C C . PRO A 1 222 ? 20.141 18.740 -8.708 1.00 31.58 222 PRO A C 1
ATOM 1843 O O . PRO A 1 222 ? 21.182 18.312 -9.197 1.00 31.58 222 PRO A O 1
ATOM 1846 N N . GLU A 1 223 ? 20.138 19.831 -7.943 1.00 35.84 223 GLU A N 1
ATOM 1847 C CA . GLU A 1 223 ? 21.345 20.604 -7.639 1.00 35.84 223 GLU A CA 1
ATOM 1848 C C . GLU A 1 223 ? 21.547 20.688 -6.126 1.00 35.84 223 GLU A C 1
ATOM 1850 O O . GLU A 1 223 ? 20.966 21.520 -5.431 1.00 35.84 223 GLU A O 1
ATOM 1855 N N . GLY A 1 224 ? 22.373 19.786 -5.597 1.00 38.97 224 GLY A N 1
ATOM 1856 C CA . GLY A 1 224 ? 22.849 19.873 -4.225 1.00 38.97 224 GLY A CA 1
ATOM 1857 C C . GLY A 1 224 ? 23.772 21.076 -4.060 1.00 38.97 224 GLY A C 1
ATOM 1858 O O . GLY A 1 224 ? 24.933 21.010 -4.454 1.00 38.97 224 GLY A O 1
ATOM 1859 N N . LYS A 1 225 ? 23.285 22.154 -3.441 1.00 28.69 225 LYS A N 1
ATOM 1860 C CA . LYS A 1 225 ? 24.140 23.151 -2.786 1.00 28.69 225 LYS A CA 1
ATOM 1861 C C . LYS A 1 225 ? 23.531 23.580 -1.456 1.00 28.69 225 LYS A C 1
ATOM 1863 O O . LYS A 1 225 ? 22.423 24.103 -1.404 1.00 28.69 225 LYS A O 1
ATOM 1868 N N . MET A 1 226 ? 24.294 23.355 -0.389 1.00 29.06 226 MET A N 1
ATOM 1869 C CA . MET A 1 226 ? 24.166 24.087 0.866 1.00 29.06 226 MET A CA 1
ATOM 1870 C C . MET A 1 226 ? 24.521 25.549 0.590 1.00 29.06 226 MET A C 1
ATOM 1872 O O . MET A 1 226 ? 25.644 25.832 0.175 1.00 29.06 226 MET A O 1
ATOM 1876 N N . SER A 1 227 ? 23.597 26.477 0.826 1.00 28.80 227 SER A N 1
ATOM 1877 C CA . SER A 1 227 ? 23.978 27.866 1.067 1.00 28.80 227 SER A CA 1
ATOM 1878 C C . SER A 1 227 ? 24.288 28.004 2.553 1.00 28.80 227 SER A C 1
ATOM 1880 O O . SER A 1 227 ? 23.377 28.046 3.380 1.00 28.80 227 SER A O 1
ATOM 1882 N N . ASN A 1 228 ? 25.580 28.034 2.877 1.00 33.72 228 ASN A N 1
ATOM 1883 C CA . ASN A 1 228 ? 26.049 28.699 4.085 1.00 33.72 228 ASN A CA 1
ATOM 1884 C C . ASN A 1 228 ? 25.633 30.173 3.995 1.00 33.72 228 ASN A C 1
ATOM 1886 O O . ASN A 1 228 ? 25.821 30.799 2.952 1.00 33.72 228 ASN A O 1
ATOM 1890 N N . SER A 1 229 ? 25.104 30.716 5.081 1.00 30.38 229 SER A N 1
ATOM 1891 C CA . SER A 1 229 ? 25.097 32.153 5.326 1.00 30.38 229 SER A CA 1
ATOM 1892 C C . SER A 1 229 ? 25.647 32.361 6.728 1.00 30.38 229 SER A C 1
ATOM 1894 O O . SER A 1 229 ? 25.143 31.751 7.674 1.00 30.38 229 SER A O 1
ATOM 1896 N N . GLU A 1 230 ? 26.725 33.139 6.769 1.00 33.12 230 GLU A N 1
ATOM 1897 C CA . GLU A 1 230 ? 27.354 33.747 7.944 1.00 33.12 230 GLU A CA 1
ATOM 1898 C C . GLU A 1 230 ? 26.342 34.427 8.876 1.00 33.12 230 GLU A C 1
ATOM 1900 O O . GLU A 1 230 ? 25.295 34.909 8.379 1.00 33.12 230 GLU A O 1
#

Radius of gyration: 21.52 Å; Cα contacts (8 Å, |Δi|>4): 246; chains: 1; bounding box: 47×55×44 Å

Mean predicted aligned error: 15.71 Å

Solvent-accessible surface area (backbone atoms only — not comparable to full-atom values): 13526 Å² total; per-residue (Å²): 102,74,78,93,58,54,73,68,58,43,52,55,55,55,73,70,61,62,98,61,80,61,51,75,61,55,51,50,51,52,52,53,34,55,77,69,68,60,72,70,66,40,64,84,51,94,46,85,77,61,38,59,34,30,24,72,93,75,34,34,38,31,36,75,41,51,42,58,63,58,47,34,95,90,68,29,78,76,53,64,63,66,38,70,60,51,52,54,52,25,50,53,41,44,53,52,49,50,52,35,52,49,59,38,43,78,70,69,28,49,76,45,79,34,48,62,72,33,74,75,71,59,54,44,56,54,57,50,47,53,65,64,54,73,73,76,34,100,79,61,52,71,53,60,54,48,40,51,52,50,44,53,50,54,46,50,51,27,59,75,68,71,37,69,60,46,45,38,50,62,52,24,50,58,28,34,78,69,63,77,40,71,57,40,92,91,45,71,18,47,60,52,49,48,39,38,72,72,66,62,38,72,60,49,45,75,59,90,95,43,47,33,35,44,42,96,63,77,84,83,69,97,70,93,70,84,79,85,76,137

Sequence (230 aa):
MADVFSKEKRSEIMSHVRSNGNRATEEKLVSLLRENGIKGWRRNYRLFGNPDFVFPKKKIAVFVDGEFWHGHPTRGQIPKTNREFWLKKIEQNKIRDNLVNQTLKDKGWIVVRIWQHELKDNRWFQKIKIALDLEGDRGELNMSNKIDEINLFIQDELAKLKLNKVGAVQAARWLDSTGLLKDSKNRPGLPLRRLLRDGKICEGKKEGRFWFIYSIHPCMNPEGKMSNSE

Foldseek 3Di:
DADPDDPVVVVVVVVPDDPDCPPVLLVLVVVVCVVVVNDQKDAPPDDPPRARIANPVLLEGEHEDECQQLPPPPPNDQHPPPRVVSVVRNVVSPVSVVVSCVVSVVVVHHYFYHYSCCSVVVVSVVSVVLSVCCPVDPPCNVPLVLLVVLQVQLLVVCVVVLHQKDWLLVSQVSCCVVVSHNADPVDGSPVVVVCLVVVSHPQWDDDPPTIMRGHPDHDDDPDDDDDDDD

Nearest PDB structures (foldseek):
  1cw0-assembly1_A  TM=8.160E-01  e=2.017E-08  Escherichia coli
  1vsr-assembly1_A  TM=9.006E-01  e=2.321E-06  Escherichia coli K-12
  5ocd-assembly6_F  TM=3.204E-01  e=6.034E+00  Fluoribacter dumoffii NY 23
  5ocd-assembly9_I  TM=3.255E-01  e=6.034E+00  Fluoribacter dumoffii NY 23

Secondary structure (DSSP, 8-state):
---SS-HHHHHHHHHH--SS--HHHHHHHHHHHHHTT--S-BSS---TT--SEEEGGGTEEEEEE-TTTTT-TTT-PPPSTTHHHHHHHHHHHHHHHHHHHHHHHHTT-EEEEEEGGGGGSSHHHHHHHHHHHTTS-TTTHHHHHHHHHHHHHHHHHHHHTT-SEEEHHHHHHHHHHHTSSPPPSSSTTHHHHHHHHTT-STTEEEETTEEEEE-SS----S--------